Protein AF-A0A7V7B203-F1 (afdb_monomer_lite)

Foldseek 3Di:
DDDDDPDPVVVVVVVVVVVVVVVVLVVLLVLLVVLLVLLVVLLVLLVVLCVLQVQFPDRPPPSVVVNCVLNVVSVVVSVVSVVCVVVVPADPDPVVSVVVSVVSVVVSCVSSVVSVVPRHCELPPDKDKDKWDWDAEPVRQKTWIKIWISQRGNPIFIWIWIAGPVPRDIDIATDHDPSNQQPDADDPPPCPPPPPDDPPPPRTQWHWYDDPDPQWIKIWGDVRRHVDIWIWIARRVVSYIDTDD

Sequence (245 aa):
MEGGQPTGIYEAFARSDRRELVGMKNILKTIWKLAIILTSTALIWFLLGSTAFFQRFYFDLVEFAYFISVWVPTLVLMITFIFLIKKGWIPRNLILQVVITIIILIVSISVSTALFKNTTLYGWIIKQTRIDYVQVTDDGKYEYQLALTNLFQRNSYARLLVTDVSTDDEMIIPIKIRTKEISGITVPSKTVPKREEPPLPSFVWCTLNATDKEAIYMFTTTKYLKESIEMFEINMDKKKAKRIN

pLDDT: mean 82.24, std 14.13, range [39.09, 96.88]

Radius of gyration: 32.18 Å; chains: 1; bounding box: 82×31×104 Å

Secondary structure (DSSP, 8-state):
---PPP-HHHHHHHHHHHHHHHHHHHHHHHHHHHHHHHHHHHHHHHHHHTHHHHTBSS--HHHHHHHHHHHHHHHHHHHHHHHHHHTT---SSHHHHHHHHHHHHHHHHHHHHHHHHT---BTTTB--EEEPPPEE-TTSSEEEEEEEESTTBTT-EEEEEEEETTT--EEEEEE---GGG-----PPPS----TTSPPPGGG-SEEEEE-SSTTEEEEEE-TTT-SS--EEEEETTTTEEEEE-

Structure (mmCIF, N/CA/C/O backbone):
data_AF-A0A7V7B203-F1
#
_entry.id   AF-A0A7V7B203-F1
#
loop_
_atom_site.group_PDB
_atom_site.id
_atom_site.type_symbol
_atom_site.label_atom_id
_atom_site.label_alt_id
_atom_site.label_comp_id
_atom_site.label_asym_id
_atom_site.label_entity_id
_atom_site.label_seq_id
_atom_site.pdbx_PDB_ins_code
_atom_site.Cartn_x
_atom_site.Cartn_y
_atom_site.Cartn_z
_atom_site.occupancy
_atom_site.B_iso_or_equiv
_atom_site.auth_seq_id
_atom_site.auth_comp_id
_atom_site.auth_asym_id
_atom_site.auth_atom_id
_atom_site.pdbx_PDB_model_num
ATOM 1 N N . MET A 1 1 ? 54.067 -10.232 -70.719 1.00 40.62 1 MET A N 1
ATOM 2 C CA . MET A 1 1 ? 54.502 -9.560 -69.483 1.00 40.62 1 MET A CA 1
ATOM 3 C C . MET A 1 1 ? 53.297 -9.434 -68.576 1.00 40.62 1 MET A C 1
ATOM 5 O O . MET A 1 1 ? 52.349 -8.745 -68.915 1.00 40.62 1 MET A O 1
ATOM 9 N N . GLU A 1 2 ? 53.336 -10.276 -67.547 1.00 42.72 2 GLU A N 1
ATOM 10 C CA . GLU A 1 2 ? 52.697 -10.200 -66.229 1.00 42.72 2 GLU A CA 1
ATOM 11 C C . GLU A 1 2 ? 51.277 -9.631 -66.122 1.00 42.72 2 GLU A C 1
ATOM 13 O O . GLU A 1 2 ? 51.049 -8.436 -65.957 1.00 42.72 2 GLU A O 1
ATOM 18 N N . GLY A 1 3 ? 50.316 -10.559 -66.084 1.00 47.41 3 GLY A N 1
ATOM 19 C CA . GLY A 1 3 ? 49.068 -10.353 -65.363 1.00 47.41 3 GLY A CA 1
ATOM 20 C C . GLY A 1 3 ? 49.371 -10.219 -63.873 1.00 47.41 3 GLY A C 1
ATOM 21 O O . GLY A 1 3 ? 49.708 -11.202 -63.213 1.00 47.41 3 GLY A O 1
ATOM 22 N N . GLY A 1 4 ? 49.277 -8.993 -63.359 1.00 53.31 4 GLY A N 1
ATOM 23 C CA . GLY A 1 4 ? 49.396 -8.712 -61.935 1.00 53.31 4 GLY A CA 1
ATOM 24 C C . GLY A 1 4 ? 48.316 -9.458 -61.154 1.00 53.31 4 GLY A C 1
ATOM 25 O O . GLY A 1 4 ? 47.123 -9.253 -61.378 1.00 53.31 4 GLY A O 1
ATOM 26 N N . GLN A 1 5 ? 48.739 -10.342 -60.249 1.00 54.44 5 GLN A N 1
ATOM 27 C CA . GLN A 1 5 ? 47.853 -11.003 -59.294 1.00 54.44 5 GLN A CA 1
ATOM 28 C C . GLN A 1 5 ? 47.099 -9.948 -58.467 1.00 54.44 5 GLN A C 1
ATOM 30 O O . GLN A 1 5 ? 47.738 -9.052 -57.906 1.00 54.44 5 GLN A O 1
ATOM 35 N N . PRO A 1 6 ? 45.764 -10.044 -58.331 1.00 53.00 6 PRO A N 1
ATOM 36 C CA . PRO A 1 6 ? 45.036 -9.173 -57.432 1.00 53.00 6 PRO A CA 1
ATOM 37 C C . PRO A 1 6 ? 45.441 -9.479 -55.986 1.00 53.00 6 PRO A C 1
ATOM 39 O O . PRO A 1 6 ? 45.403 -10.602 -55.487 1.00 53.00 6 PRO A O 1
ATOM 42 N N . THR A 1 7 ? 45.886 -8.412 -55.351 1.00 61.69 7 THR A N 1
ATOM 43 C CA . THR A 1 7 ? 46.349 -8.230 -53.985 1.00 61.69 7 THR A CA 1
ATOM 44 C C . THR A 1 7 ? 45.451 -8.866 -52.907 1.00 61.69 7 THR A C 1
ATOM 46 O O . THR A 1 7 ? 44.496 -8.270 -52.407 1.00 61.69 7 THR A O 1
ATOM 49 N N . GLY A 1 8 ? 45.835 -10.055 -52.430 1.00 65.06 8 GLY A N 1
ATOM 50 C CA . GLY A 1 8 ? 45.147 -10.755 -51.333 1.00 65.06 8 GLY A CA 1
ATOM 51 C C . GLY A 1 8 ? 45.054 -9.972 -50.010 1.00 65.06 8 GLY A C 1
ATOM 52 O O . GLY A 1 8 ? 44.184 -10.256 -49.191 1.00 65.06 8 GLY A O 1
ATOM 53 N N . ILE A 1 9 ? 45.892 -8.948 -49.808 1.00 64.62 9 ILE A N 1
ATOM 54 C CA . ILE A 1 9 ? 45.881 -8.100 -48.603 1.00 64.62 9 ILE A CA 1
ATOM 55 C C . ILE A 1 9 ? 44.665 -7.159 -48.583 1.00 64.62 9 ILE A C 1
ATOM 57 O O . ILE A 1 9 ? 44.014 -7.035 -47.546 1.00 64.62 9 ILE A O 1
ATOM 61 N N . TYR A 1 10 ? 44.300 -6.542 -49.713 1.00 65.12 10 TYR A N 1
ATOM 62 C CA . TYR A 1 10 ? 43.131 -5.652 -49.769 1.00 65.12 10 TYR A CA 1
ATOM 63 C C . TYR A 1 10 ? 41.822 -6.436 -49.636 1.00 65.12 10 TYR A C 1
ATOM 65 O O . TYR A 1 10 ? 40.904 -6.000 -48.939 1.00 65.12 10 TYR A O 1
ATOM 73 N N . GLU A 1 11 ? 41.747 -7.632 -50.224 1.00 67.12 11 GLU A N 1
ATOM 74 C CA . GLU A 1 11 ? 40.602 -8.521 -50.015 1.00 67.12 11 GLU A CA 1
ATOM 75 C C . GLU A 1 11 ? 40.497 -9.027 -48.572 1.00 67.12 11 GLU A C 1
ATOM 77 O O . GLU A 1 11 ? 39.389 -9.132 -48.036 1.00 67.12 11 GLU A O 1
ATOM 82 N N . ALA A 1 12 ? 41.626 -9.332 -47.925 1.00 65.31 12 ALA A N 1
ATOM 83 C CA . ALA A 1 12 ? 41.652 -9.732 -46.522 1.00 65.31 12 ALA A CA 1
ATOM 84 C C . ALA A 1 12 ? 41.191 -8.590 -45.602 1.00 65.31 12 ALA A C 1
ATOM 86 O O . ALA A 1 12 ? 40.365 -8.824 -44.716 1.00 65.31 12 ALA A O 1
ATOM 87 N N . PHE A 1 13 ? 41.636 -7.356 -45.859 1.00 64.12 13 PHE A N 1
ATOM 88 C CA . PHE A 1 13 ? 41.227 -6.169 -45.104 1.00 64.12 13 PHE A CA 1
ATOM 89 C C . PHE A 1 13 ? 39.725 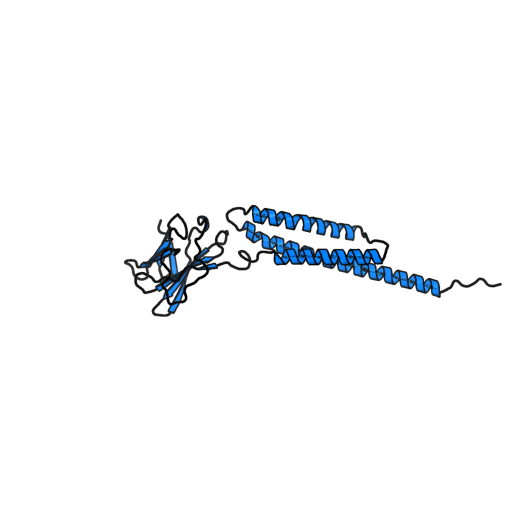-5.878 -45.271 1.00 64.12 13 PHE A C 1
ATOM 91 O O . PHE A 1 13 ? 39.002 -5.748 -44.284 1.00 64.12 13 PHE A O 1
ATOM 98 N N . ALA A 1 14 ? 39.209 -5.917 -46.504 1.00 63.22 14 ALA A N 1
ATOM 99 C CA . ALA A 1 14 ? 37.782 -5.738 -46.782 1.00 63.22 14 ALA A CA 1
ATOM 100 C C . ALA A 1 14 ? 36.900 -6.856 -46.184 1.00 63.22 14 ALA A C 1
ATOM 102 O O . ALA A 1 14 ? 35.756 -6.606 -45.795 1.00 63.22 14 ALA A O 1
ATOM 103 N N . ARG A 1 15 ? 37.400 -8.098 -46.086 1.00 66.62 15 ARG A N 1
ATOM 104 C CA . ARG A 1 15 ? 36.705 -9.199 -45.386 1.00 66.62 15 ARG A CA 1
ATOM 105 C C . ARG A 1 15 ? 36.741 -9.058 -43.863 1.00 66.62 15 ARG A C 1
ATOM 107 O O . ARG A 1 15 ? 35.818 -9.559 -43.219 1.00 66.62 15 ARG A O 1
ATOM 114 N N . SER A 1 16 ? 37.778 -8.440 -43.296 1.00 66.06 16 SER A N 1
ATOM 115 C CA . SER A 1 16 ? 37.868 -8.152 -41.857 1.00 66.06 16 SER A CA 1
ATOM 116 C C . SER A 1 16 ? 36.849 -7.087 -41.459 1.00 66.06 16 SER A C 1
ATOM 118 O O . SER A 1 16 ? 35.979 -7.351 -40.632 1.00 66.06 16 SER A O 1
ATOM 120 N N . ASP A 1 17 ? 36.848 -5.956 -42.166 1.00 66.56 17 ASP A N 1
ATOM 121 C CA . ASP A 1 17 ? 35.931 -4.831 -41.940 1.00 66.56 17 ASP A CA 1
ATOM 122 C C . ASP A 1 17 ? 34.454 -5.258 -42.080 1.00 66.56 17 ASP A C 1
ATOM 124 O O . ASP A 1 17 ? 33.591 -4.976 -41.245 1.00 66.56 17 ASP A O 1
ATOM 128 N N . ARG A 1 18 ? 34.151 -6.098 -43.081 1.00 66.50 18 ARG A N 1
ATOM 129 C CA . ARG A 1 18 ? 32.801 -6.652 -43.271 1.00 66.50 18 ARG A CA 1
ATOM 130 C C . ARG A 1 18 ? 32.375 -7.609 -42.144 1.00 66.50 18 ARG A C 1
ATOM 132 O O . ARG A 1 18 ? 31.185 -7.660 -41.829 1.00 66.50 18 ARG A O 1
ATOM 139 N N . ARG A 1 19 ? 33.301 -8.359 -41.531 1.00 67.00 19 ARG A N 1
ATOM 140 C CA . ARG A 1 19 ? 33.014 -9.236 -40.377 1.00 67.00 19 ARG A CA 1
ATOM 141 C C . ARG A 1 19 ? 32.773 -8.433 -39.102 1.00 67.00 19 ARG A C 1
ATOM 143 O O . ARG A 1 19 ? 31.810 -8.726 -38.392 1.00 67.00 19 ARG A O 1
ATOM 150 N N . GLU A 1 20 ? 33.569 -7.398 -38.856 1.00 67.44 20 GLU A N 1
ATOM 151 C CA . GLU A 1 20 ? 33.386 -6.484 -37.722 1.00 67.44 20 GLU A CA 1
ATOM 152 C C . GLU A 1 20 ? 32.039 -5.756 -37.799 1.00 67.44 20 GLU A C 1
ATOM 154 O O . GLU A 1 20 ? 31.283 -5.736 -36.826 1.00 67.44 20 GLU A O 1
ATOM 159 N N . LEU A 1 21 ? 31.649 -5.288 -38.988 1.00 67.38 21 LEU A N 1
ATOM 160 C CA . LEU A 1 21 ? 30.340 -4.673 -39.233 1.00 67.38 21 LEU A CA 1
ATOM 161 C C . LEU A 1 21 ? 29.159 -5.615 -38.946 1.00 67.38 21 LEU A C 1
ATOM 163 O O . LEU A 1 21 ? 28.113 -5.173 -38.465 1.00 67.38 21 LEU A O 1
ATOM 167 N N . VAL A 1 22 ? 29.286 -6.909 -39.253 1.00 70.88 22 VAL A N 1
ATOM 168 C CA . VAL A 1 22 ? 28.242 -7.911 -38.970 1.00 70.88 22 VAL A CA 1
ATOM 169 C C . VAL A 1 22 ? 28.184 -8.232 -37.475 1.00 70.88 22 VAL A C 1
ATOM 171 O O . VAL A 1 22 ? 27.088 -8.275 -36.908 1.00 70.88 22 VAL A O 1
ATOM 174 N N . GLY A 1 23 ? 29.337 -8.392 -36.822 1.00 74.31 23 GLY A N 1
ATOM 175 C CA . GLY A 1 23 ? 29.426 -8.594 -35.374 1.00 74.31 23 GLY A CA 1
ATOM 176 C C . GLY A 1 23 ? 28.825 -7.425 -34.592 1.00 74.31 23 GLY A C 1
ATOM 177 O O . GLY A 1 23 ? 27.962 -7.627 -33.735 1.00 74.31 23 GLY A O 1
ATOM 178 N N . MET A 1 24 ? 29.181 -6.194 -34.960 1.00 73.00 24 MET A N 1
ATOM 179 C CA . MET A 1 24 ? 28.694 -4.981 -34.305 1.00 73.00 24 MET A CA 1
ATOM 180 C C . MET A 1 24 ? 27.177 -4.808 -34.459 1.00 73.00 24 MET A C 1
ATOM 182 O O . MET A 1 24 ? 26.493 -4.477 -33.493 1.00 73.00 24 MET A O 1
ATOM 186 N N . LYS A 1 25 ? 26.610 -5.127 -35.632 1.00 74.94 25 LYS A N 1
ATOM 187 C CA . LYS A 1 25 ? 25.149 -5.128 -35.849 1.00 74.94 25 LYS A CA 1
ATOM 188 C C . LYS A 1 25 ? 24.418 -6.128 -34.955 1.00 74.94 25 LYS A C 1
ATOM 190 O O . LYS A 1 25 ? 23.313 -5.836 -34.498 1.00 74.94 25 LYS A O 1
ATOM 195 N N . ASN A 1 26 ? 25.000 -7.301 -34.718 1.00 81.25 26 ASN A N 1
ATOM 196 C CA . ASN A 1 26 ? 24.402 -8.307 -33.842 1.00 81.25 26 ASN A CA 1
ATOM 197 C C . ASN A 1 26 ? 24.430 -7.855 -32.379 1.00 81.25 26 ASN A C 1
ATOM 199 O O . ASN A 1 26 ? 23.410 -7.963 -31.701 1.00 81.25 26 ASN A O 1
ATOM 203 N N . ILE A 1 27 ? 25.543 -7.274 -31.923 1.00 82.25 27 ILE A N 1
ATOM 204 C CA . ILE A 1 27 ? 25.659 -6.680 -30.583 1.00 82.25 27 ILE A CA 1
ATOM 205 C C . ILE A 1 27 ? 24.621 -5.565 -30.403 1.00 82.25 27 ILE A C 1
ATOM 207 O O . ILE A 1 27 ? 23.879 -5.571 -29.421 1.00 82.25 27 ILE A O 1
ATOM 211 N N . LEU A 1 28 ? 24.492 -4.669 -31.387 1.00 81.50 28 LEU A N 1
ATOM 212 C CA . LEU A 1 28 ? 23.515 -3.577 -31.381 1.00 81.50 28 LEU A CA 1
ATOM 213 C C . LEU A 1 28 ? 22.086 -4.092 -31.190 1.00 81.50 28 LEU A C 1
ATOM 215 O O . LEU A 1 28 ? 21.360 -3.650 -30.302 1.00 81.50 28 LEU A O 1
ATOM 219 N N . LYS A 1 29 ? 21.696 -5.083 -31.999 1.00 82.81 29 LYS A N 1
ATOM 220 C CA . LYS A 1 29 ? 20.372 -5.708 -31.921 1.00 82.81 29 LYS A CA 1
ATOM 221 C C . LYS A 1 29 ? 20.132 -6.349 -30.559 1.00 82.81 29 LYS A C 1
ATOM 223 O O . LYS A 1 29 ? 19.015 -6.278 -30.054 1.00 82.81 29 LYS A O 1
ATOM 228 N N . THR A 1 30 ? 21.148 -6.972 -29.967 1.00 86.94 30 THR A N 1
ATOM 229 C CA . THR A 1 30 ? 21.052 -7.561 -28.626 1.00 86.94 30 THR A CA 1
ATOM 230 C C . THR A 1 30 ? 20.835 -6.489 -27.563 1.00 86.94 30 THR A C 1
ATOM 232 O O . THR A 1 30 ? 19.913 -6.625 -26.761 1.00 86.94 30 THR A O 1
ATOM 235 N N . ILE A 1 31 ? 21.597 -5.393 -27.596 1.00 87.25 31 ILE A N 1
ATOM 236 C CA . ILE A 1 31 ? 21.429 -4.261 -26.669 1.00 87.25 31 ILE A CA 1
ATOM 237 C C . ILE A 1 31 ? 20.009 -3.696 -26.759 1.00 87.25 31 ILE A C 1
ATOM 239 O O . ILE A 1 31 ? 19.353 -3.487 -25.742 1.00 87.25 31 ILE A O 1
ATOM 243 N N . TRP A 1 32 ? 19.498 -3.504 -27.974 1.00 87.88 32 TRP A N 1
ATOM 244 C CA . TRP A 1 32 ? 18.155 -2.966 -28.173 1.00 87.88 32 TRP A CA 1
ATOM 245 C C . TRP A 1 32 ? 17.064 -3.921 -27.671 1.00 87.88 32 TRP A C 1
ATOM 247 O O . TRP A 1 32 ? 16.084 -3.478 -27.075 1.00 87.88 32 TRP A O 1
ATOM 257 N N . LYS A 1 33 ? 17.236 -5.238 -27.855 1.00 89.25 33 LYS A N 1
ATOM 258 C CA . LYS A 1 33 ? 16.329 -6.241 -27.271 1.00 89.25 33 LYS A CA 1
ATOM 259 C C . LYS A 1 33 ? 16.318 -6.163 -25.744 1.00 89.25 33 LYS A C 1
ATOM 261 O O . LYS A 1 33 ? 15.242 -6.180 -25.155 1.00 89.25 33 LYS A O 1
ATOM 266 N N . LEU A 1 34 ? 17.488 -6.046 -25.111 1.00 90.81 34 LEU A N 1
ATOM 267 C CA . LEU A 1 34 ? 17.595 -5.909 -23.655 1.00 90.81 34 LEU A CA 1
ATOM 268 C C . LEU A 1 34 ? 16.928 -4.624 -23.152 1.00 90.81 34 LEU A C 1
ATOM 270 O O . LEU A 1 34 ? 16.200 -4.670 -22.164 1.00 90.81 34 LEU A O 1
ATOM 274 N N . ALA A 1 35 ? 17.108 -3.507 -23.860 1.00 89.50 35 ALA A N 1
ATOM 275 C CA . ALA A 1 35 ? 16.448 -2.244 -23.540 1.00 89.50 35 ALA A CA 1
ATOM 276 C C . ALA A 1 35 ? 14.915 -2.380 -23.564 1.00 89.50 35 ALA A C 1
ATOM 278 O O . ALA A 1 35 ? 14.246 -1.979 -22.613 1.00 89.50 35 ALA A O 1
ATOM 279 N N . ILE A 1 36 ? 14.358 -3.034 -24.591 1.00 90.38 36 ILE A N 1
ATOM 280 C CA . ILE A 1 36 ? 12.915 -3.311 -24.673 1.00 90.38 36 ILE A CA 1
ATOM 281 C C . ILE A 1 36 ? 12.454 -4.184 -23.507 1.00 90.38 36 ILE A C 1
ATOM 283 O O . ILE A 1 36 ? 11.428 -3.877 -22.905 1.00 90.38 36 ILE A O 1
ATOM 287 N N . ILE A 1 37 ? 13.185 -5.251 -23.171 1.00 92.88 37 ILE A N 1
ATOM 288 C CA . ILE A 1 37 ? 12.831 -6.138 -22.051 1.00 92.88 37 ILE A CA 1
ATOM 289 C C . ILE A 1 37 ? 12.805 -5.355 -20.733 1.00 92.88 37 ILE A C 1
ATOM 291 O O . ILE A 1 37 ? 11.838 -5.469 -19.977 1.00 92.88 37 ILE A O 1
ATOM 295 N N . LEU A 1 38 ? 13.819 -4.522 -20.481 1.00 93.88 38 LEU A N 1
ATOM 296 C CA . LEU A 1 38 ? 13.906 -3.690 -19.281 1.00 93.88 38 LEU A CA 1
ATOM 297 C C . LEU A 1 38 ? 12.716 -2.727 -19.185 1.00 93.88 38 LEU A C 1
ATOM 299 O O . LEU A 1 38 ? 12.007 -2.725 -18.179 1.00 93.88 38 LEU A O 1
ATOM 303 N N . THR A 1 39 ? 12.452 -1.960 -20.245 1.00 92.75 39 THR A N 1
ATOM 304 C CA . THR A 1 39 ? 11.339 -1.001 -20.272 1.00 92.75 39 THR A CA 1
ATOM 305 C C . THR A 1 39 ? 9.982 -1.696 -20.193 1.00 92.75 39 THR A C 1
ATOM 307 O O . THR A 1 39 ? 9.086 -1.197 -19.520 1.00 92.75 39 THR A O 1
ATOM 310 N N . SER A 1 40 ? 9.826 -2.873 -20.805 1.00 92.69 40 SER A N 1
ATOM 311 C CA . SER A 1 40 ? 8.599 -3.679 -20.704 1.00 92.69 40 SER A CA 1
ATOM 312 C C . SER A 1 40 ? 8.361 -4.155 -19.277 1.00 92.69 40 SER A C 1
ATOM 314 O O . SER A 1 40 ? 7.255 -4.027 -18.760 1.00 92.69 40 SER A O 1
ATOM 316 N N . THR A 1 41 ? 9.408 -4.648 -18.615 1.00 94.81 41 THR A N 1
ATOM 317 C CA . THR A 1 41 ? 9.341 -5.088 -17.216 1.00 94.81 41 THR A CA 1
ATOM 318 C C . THR A 1 41 ? 8.965 -3.927 -16.304 1.00 94.81 41 THR A C 1
ATOM 320 O O . THR A 1 41 ? 8.064 -4.063 -15.482 1.00 94.81 41 THR A O 1
ATOM 323 N N . ALA A 1 42 ? 9.594 -2.765 -16.493 1.00 94.25 42 ALA A N 1
ATOM 324 C CA . ALA A 1 42 ? 9.281 -1.562 -15.732 1.00 94.25 42 ALA A CA 1
ATOM 325 C C . ALA A 1 42 ? 7.839 -1.083 -15.972 1.00 94.25 42 ALA A C 1
ATOM 327 O O . ALA A 1 42 ? 7.158 -0.694 -15.027 1.00 94.25 42 ALA A O 1
ATOM 328 N N . LEU A 1 43 ? 7.346 -1.151 -17.215 1.00 93.06 43 LEU A N 1
ATOM 329 C CA . LEU A 1 43 ? 5.979 -0.753 -17.554 1.00 93.06 43 LEU A CA 1
ATOM 330 C C . LEU A 1 43 ? 4.939 -1.696 -16.941 1.00 93.06 43 LEU A C 1
ATOM 332 O O . LEU A 1 43 ? 3.926 -1.229 -16.424 1.00 93.06 43 LEU A O 1
ATOM 336 N N . ILE A 1 44 ? 5.189 -3.009 -16.970 1.00 92.44 44 ILE A N 1
ATOM 337 C CA . ILE A 1 44 ? 4.334 -4.008 -16.315 1.00 92.44 44 ILE A CA 1
ATOM 338 C C . ILE A 1 44 ? 4.354 -3.798 -14.801 1.00 92.44 44 ILE A C 1
ATOM 340 O O . ILE A 1 44 ? 3.297 -3.790 -14.177 1.00 92.44 44 ILE A O 1
ATOM 344 N N . TRP A 1 45 ? 5.532 -3.583 -14.210 1.00 92.50 45 TRP A N 1
ATOM 345 C CA . TRP A 1 45 ? 5.663 -3.314 -12.780 1.00 92.50 45 TRP A CA 1
ATOM 346 C C . TRP A 1 45 ? 4.876 -2.071 -12.361 1.00 92.50 45 TRP A C 1
ATOM 348 O O . TRP A 1 45 ? 4.099 -2.125 -11.410 1.00 92.50 45 TRP A O 1
ATOM 358 N N . PHE A 1 46 ? 5.002 -0.984 -13.123 1.00 91.12 46 PHE A N 1
ATOM 359 C CA . PHE A 1 46 ? 4.242 0.240 -12.897 1.00 91.12 46 PHE A CA 1
ATOM 360 C C . PHE A 1 46 ? 2.735 0.020 -13.051 1.00 91.12 46 PHE A C 1
ATOM 362 O O . PHE A 1 46 ? 1.975 0.437 -12.184 1.00 91.12 46 PHE A O 1
ATOM 369 N N . LEU A 1 47 ? 2.299 -0.698 -14.094 1.00 89.62 47 LEU A N 1
ATOM 370 C CA . LEU A 1 47 ? 0.890 -1.042 -14.311 1.00 89.62 47 LEU A CA 1
ATOM 371 C C . LEU A 1 47 ? 0.304 -1.816 -13.128 1.00 89.62 47 LEU A C 1
ATOM 373 O O . LEU A 1 47 ? -0.778 -1.481 -12.647 1.00 89.62 47 LEU A O 1
ATOM 377 N N . LEU A 1 48 ? 1.020 -2.836 -12.651 1.00 87.00 48 LEU A N 1
ATOM 378 C CA . LEU A 1 48 ? 0.613 -3.569 -11.461 1.00 87.00 48 LEU A CA 1
ATOM 379 C C . LEU A 1 48 ? 0.580 -2.623 -10.252 1.00 87.00 48 LEU A C 1
ATOM 381 O O . LEU A 1 48 ? -0.370 -2.665 -9.477 1.00 87.00 48 LEU A O 1
ATOM 385 N N . GLY A 1 49 ? 1.560 -1.723 -10.123 1.00 83.69 49 GLY A N 1
ATOM 386 C CA . GLY A 1 49 ? 1.669 -0.738 -9.039 1.00 83.69 49 GLY A CA 1
ATOM 387 C C . GLY A 1 49 ? 0.433 0.132 -8.930 1.00 83.69 49 GLY A C 1
ATOM 388 O O . GLY A 1 49 ? -0.174 0.295 -7.872 1.00 83.69 49 GLY A O 1
ATOM 389 N N . SER A 1 50 ? 0.008 0.617 -10.087 1.00 80.94 50 SER A N 1
ATOM 390 C CA . SER A 1 50 ? -1.184 1.428 -10.263 1.00 80.94 50 SER A CA 1
ATOM 391 C C . SER A 1 50 ? -2.487 0.676 -9.988 1.00 80.94 50 SER A C 1
ATOM 393 O O . SER A 1 50 ? -3.525 1.316 -9.848 1.00 80.94 50 SER A O 1
ATOM 395 N N . THR A 1 51 ? -2.480 -0.654 -9.812 1.00 77.31 51 THR A N 1
ATOM 396 C CA . THR A 1 51 ? -3.678 -1.364 -9.323 1.00 77.31 51 THR A CA 1
ATOM 397 C C . THR A 1 51 ? -4.087 -0.937 -7.918 1.00 77.31 51 THR A C 1
ATOM 399 O O . THR A 1 51 ? -5.275 -0.997 -7.595 1.00 77.31 51 THR A O 1
ATOM 402 N N . ALA A 1 52 ? -3.157 -0.401 -7.119 1.00 68.94 52 ALA A N 1
ATOM 403 C CA . ALA A 1 52 ? -3.471 0.238 -5.845 1.00 68.94 52 ALA A CA 1
ATOM 404 C C . ALA A 1 52 ? -4.416 1.446 -6.013 1.00 68.94 52 ALA A C 1
ATOM 406 O O . ALA A 1 52 ? -5.246 1.690 -5.134 1.00 68.94 52 ALA A O 1
ATOM 407 N N . PHE A 1 53 ? -4.363 2.154 -7.149 1.00 67.25 53 PHE A N 1
ATOM 408 C CA . PHE A 1 53 ? -5.267 3.272 -7.451 1.00 67.25 53 PHE A CA 1
ATOM 409 C C . PHE A 1 53 ? -6.708 2.784 -7.642 1.00 67.25 53 PHE A C 1
ATOM 411 O O . PHE A 1 53 ? -7.647 3.373 -7.113 1.00 67.25 53 PHE A O 1
ATOM 418 N N . PHE A 1 54 ? -6.895 1.635 -8.301 1.00 67.88 54 PHE A N 1
ATOM 419 C CA . PHE A 1 54 ? -8.219 1.026 -8.496 1.00 67.88 54 PHE A CA 1
ATOM 420 C C . PHE A 1 54 ? -8.792 0.374 -7.235 1.00 67.88 54 PHE A C 1
ATOM 422 O O . PHE A 1 54 ? -9.975 0.020 -7.194 1.00 67.88 54 PHE A O 1
ATOM 429 N N . GLN A 1 55 ? -7.974 0.202 -6.197 1.00 72.44 55 GLN A N 1
ATOM 430 C CA . GLN A 1 55 ? -8.459 -0.265 -4.909 1.00 72.44 55 GLN A CA 1
ATOM 431 C C . GLN A 1 55 ? -9.130 0.846 -4.103 1.00 72.44 55 GLN A C 1
ATOM 433 O O . GLN A 1 55 ? -9.844 0.504 -3.168 1.00 72.44 55 GLN A O 1
ATOM 438 N N . ARG A 1 56 ? -8.978 2.137 -4.427 1.00 71.62 56 ARG A N 1
ATOM 439 C CA . ARG A 1 56 ? -9.702 3.195 -3.703 1.00 71.62 56 ARG A CA 1
ATOM 440 C C . ARG A 1 56 ? -11.216 3.111 -3.945 1.00 71.62 56 ARG A C 1
ATOM 442 O O . ARG A 1 56 ? -11.672 2.670 -5.001 1.00 71.62 56 ARG A O 1
ATOM 449 N N . PHE A 1 57 ? -12.015 3.479 -2.937 1.00 65.62 57 PHE A N 1
ATOM 450 C CA . PHE A 1 57 ? -13.484 3.472 -3.059 1.00 65.62 57 PHE A CA 1
ATOM 451 C C . PHE A 1 57 ? -13.994 4.506 -4.061 1.00 65.62 57 PHE A C 1
ATOM 453 O O . PHE A 1 57 ? -14.913 4.211 -4.823 1.00 65.62 57 PHE A O 1
ATOM 460 N N . TYR A 1 58 ? -13.362 5.676 -4.079 1.00 65.69 58 TYR A N 1
ATOM 461 C CA . TYR A 1 58 ? -13.600 6.725 -5.058 1.00 65.69 58 TYR A CA 1
ATOM 462 C C . TYR A 1 58 ? -12.488 6.685 -6.102 1.00 65.69 58 TYR A C 1
ATOM 464 O O . TYR A 1 58 ? -11.325 6.455 -5.768 1.00 65.69 58 TYR A O 1
ATOM 472 N N . PHE A 1 59 ? -12.856 6.874 -7.367 1.00 67.25 59 PHE A N 1
ATOM 473 C CA . PHE A 1 59 ? -11.899 6.927 -8.462 1.00 67.25 59 PHE A CA 1
ATOM 474 C C . PHE A 1 59 ? -11.000 8.152 -8.283 1.00 67.25 59 PHE A C 1
ATOM 476 O O . PHE A 1 59 ? -11.471 9.286 -8.380 1.00 67.25 59 PHE A O 1
ATOM 483 N N . ASP A 1 60 ? -9.719 7.928 -7.994 1.00 72.75 60 ASP A N 1
ATOM 484 C CA . ASP A 1 60 ? -8.751 9.012 -7.881 1.00 72.75 60 ASP A CA 1
ATOM 485 C C . ASP A 1 60 ? -8.381 9.509 -9.281 1.00 72.75 60 ASP A C 1
ATOM 487 O O . ASP A 1 60 ? -7.540 8.934 -9.976 1.00 72.75 60 ASP A O 1
ATOM 491 N N . LEU A 1 61 ? -9.066 10.568 -9.715 1.00 79.62 61 LEU A N 1
ATOM 492 C CA . LEU A 1 61 ? -8.877 11.152 -11.039 1.00 79.62 61 LEU A CA 1
ATOM 493 C C . LEU A 1 61 ? -7.447 11.678 -11.234 1.00 79.62 61 LEU A C 1
ATOM 495 O O . LEU A 1 61 ? -6.932 11.622 -12.349 1.00 79.62 61 LEU A O 1
ATOM 499 N N . VAL A 1 62 ? -6.804 12.168 -10.169 1.00 80.50 62 VAL A N 1
ATOM 500 C CA . VAL A 1 62 ? -5.459 12.753 -10.234 1.00 80.50 62 VAL A CA 1
ATOM 501 C C . VAL A 1 62 ? -4.421 11.651 -10.412 1.00 80.50 62 VAL A C 1
ATOM 503 O O . VAL A 1 62 ? -3.614 11.717 -11.342 1.00 80.50 62 VAL A O 1
ATOM 506 N N . GLU A 1 63 ? -4.471 10.609 -9.578 1.00 78.50 63 GLU A N 1
ATOM 507 C CA . GLU A 1 63 ? -3.574 9.452 -9.698 1.00 78.50 63 GLU A CA 1
ATOM 508 C C . GLU A 1 63 ? -3.790 8.721 -11.033 1.00 78.50 63 GLU A C 1
ATOM 510 O O . GLU A 1 63 ? -2.824 8.316 -11.684 1.00 78.50 63 GLU A O 1
ATOM 515 N N . PHE A 1 64 ? -5.036 8.626 -11.510 1.00 82.69 64 PHE A N 1
ATOM 516 C CA . PHE A 1 64 ? -5.338 8.053 -12.821 1.00 82.69 64 PHE A CA 1
ATOM 517 C C . PHE A 1 64 ? -4.801 8.899 -13.987 1.00 82.69 64 PHE A C 1
ATOM 519 O O . PHE A 1 64 ? -4.206 8.357 -14.920 1.00 82.69 64 PHE A O 1
ATOM 526 N N . ALA A 1 65 ? -4.966 10.223 -13.950 1.00 86.12 65 ALA A N 1
ATOM 527 C CA . ALA A 1 65 ? -4.415 11.113 -14.973 1.00 86.12 65 ALA A CA 1
ATOM 528 C C . ALA A 1 65 ? -2.879 11.045 -15.007 1.00 86.12 65 ALA A C 1
ATOM 530 O O . ALA A 1 65 ? -2.276 10.987 -16.084 1.00 86.12 65 ALA A O 1
ATOM 531 N N . TYR A 1 66 ? -2.240 10.968 -13.836 1.00 84.19 66 TYR A N 1
ATOM 532 C CA . TYR A 1 66 ? -0.803 10.734 -13.731 1.00 84.19 66 TYR A CA 1
ATOM 533 C C . TYR A 1 66 ? -0.409 9.382 -14.343 1.00 84.19 66 TYR A C 1
ATOM 535 O O . TYR A 1 66 ? 0.489 9.327 -15.182 1.00 84.19 66 TYR A O 1
ATOM 543 N N . PHE A 1 67 ? -1.133 8.308 -14.016 1.00 86.25 67 PHE A N 1
ATOM 544 C CA . PHE A 1 67 ? -0.915 6.987 -14.604 1.00 86.25 67 PHE A CA 1
ATOM 545 C C . PHE A 1 67 ? -0.966 7.027 -16.137 1.00 86.25 67 PHE A C 1
ATOM 547 O O . PHE A 1 67 ? -0.018 6.590 -16.787 1.00 86.25 67 PHE A O 1
ATOM 554 N N . ILE A 1 68 ? -2.019 7.602 -16.728 1.00 88.94 68 ILE A N 1
ATOM 555 C CA . ILE A 1 68 ? -2.168 7.690 -18.188 1.00 88.94 68 ILE A CA 1
ATOM 556 C C . ILE A 1 68 ? -1.059 8.540 -18.818 1.00 88.94 68 ILE A C 1
ATOM 558 O O . ILE A 1 68 ? -0.489 8.135 -19.835 1.00 88.94 68 ILE A O 1
ATOM 562 N N . SER A 1 69 ? -0.715 9.681 -18.210 1.00 87.94 69 SER A N 1
ATOM 563 C CA . SER A 1 69 ? 0.309 10.591 -18.746 1.00 87.94 69 SER A CA 1
ATOM 564 C C . SER A 1 69 ? 1.721 9.998 -18.739 1.00 87.94 69 SER A C 1
ATOM 566 O O . SER A 1 69 ? 2.539 10.391 -19.565 1.00 87.94 69 SER A O 1
ATOM 568 N N . VAL A 1 70 ? 2.006 9.016 -17.880 1.00 88.19 70 VAL A N 1
ATOM 569 C CA . VAL A 1 70 ? 3.291 8.296 -17.854 1.00 88.19 70 VAL A CA 1
ATOM 570 C C . VAL A 1 70 ? 3.239 7.005 -18.682 1.00 88.19 70 VAL A C 1
ATOM 572 O O . VAL A 1 70 ? 4.168 6.699 -19.439 1.00 88.19 70 VAL A O 1
ATOM 575 N N . TRP A 1 71 ? 2.151 6.240 -18.569 1.00 89.38 71 TRP A N 1
ATOM 576 C CA . TRP A 1 71 ? 2.024 4.914 -19.175 1.00 89.38 71 TRP A CA 1
ATOM 577 C C . TRP A 1 71 ? 1.890 4.982 -20.700 1.00 89.38 71 TRP A C 1
ATOM 579 O O . TRP A 1 71 ? 2.603 4.266 -21.406 1.00 89.38 71 TRP A O 1
ATOM 589 N N . VAL A 1 72 ? 1.042 5.877 -21.227 1.00 91.19 72 VAL A N 1
ATOM 590 C CA . VAL A 1 72 ? 0.782 5.974 -22.675 1.00 91.19 72 VAL A CA 1
ATOM 591 C C . VAL A 1 72 ? 2.032 6.391 -23.462 1.00 91.19 72 VAL A C 1
ATOM 593 O O . VAL A 1 72 ? 2.381 5.675 -24.404 1.00 91.19 72 VAL A O 1
ATOM 596 N N . PRO A 1 73 ? 2.771 7.462 -23.101 1.00 90.75 73 PRO A N 1
ATOM 597 C CA . PRO A 1 73 ? 3.987 7.825 -23.832 1.00 90.75 73 PRO A CA 1
ATOM 598 C C . PRO A 1 73 ? 5.052 6.729 -23.792 1.00 90.75 73 PRO A C 1
ATOM 600 O O . PRO A 1 73 ? 5.714 6.471 -24.799 1.00 90.75 73 PRO A O 1
ATOM 603 N N . THR A 1 74 ? 5.183 6.032 -22.659 1.00 90.88 74 THR A N 1
ATOM 604 C CA . THR A 1 74 ? 6.144 4.930 -22.534 1.00 90.88 74 THR A CA 1
ATOM 605 C C . THR A 1 74 ? 5.768 3.745 -23.423 1.00 90.88 74 THR A C 1
ATOM 607 O O . THR A 1 74 ? 6.638 3.144 -24.058 1.00 90.88 74 THR A O 1
ATOM 610 N N . LEU A 1 75 ? 4.476 3.429 -23.530 1.00 93.12 75 LEU A N 1
ATOM 611 C CA . LEU A 1 75 ? 3.989 2.391 -24.434 1.00 93.12 75 LEU A CA 1
ATOM 612 C C . LEU A 1 75 ? 4.260 2.751 -25.904 1.00 93.12 75 LEU A C 1
ATOM 614 O O . LEU A 1 75 ? 4.757 1.916 -26.659 1.00 93.12 75 LEU A O 1
ATOM 618 N N . VAL A 1 76 ? 3.999 3.999 -26.306 1.00 92.62 76 VAL A N 1
ATOM 619 C CA . VAL A 1 76 ? 4.278 4.487 -27.670 1.00 92.62 76 VAL A CA 1
ATOM 620 C C . VAL A 1 76 ? 5.772 4.389 -27.996 1.00 92.62 76 VAL A C 1
ATOM 622 O O . VAL A 1 76 ? 6.142 3.913 -29.075 1.00 92.62 76 VAL A O 1
ATOM 625 N N . LEU A 1 77 ? 6.641 4.775 -27.058 1.00 88.00 77 LEU A N 1
ATOM 626 C CA . LEU A 1 77 ? 8.092 4.649 -27.201 1.00 88.00 77 LEU A CA 1
ATOM 627 C C . LEU A 1 77 ? 8.512 3.184 -27.407 1.00 88.00 77 LEU A C 1
ATOM 629 O O . LEU A 1 77 ? 9.274 2.873 -28.324 1.00 88.00 77 LEU A O 1
ATOM 633 N N . MET A 1 78 ? 7.968 2.271 -26.602 1.00 90.38 78 MET A N 1
ATOM 634 C CA . MET A 1 78 ? 8.250 0.838 -26.696 1.00 90.38 78 MET A CA 1
ATOM 635 C C . MET A 1 78 ? 7.805 0.247 -28.040 1.00 90.38 78 MET A C 1
ATOM 637 O O . MET A 1 78 ? 8.577 -0.468 -28.684 1.00 90.38 78 MET A O 1
ATOM 641 N N . ILE A 1 79 ? 6.594 0.576 -28.501 1.00 91.56 79 ILE A N 1
ATOM 642 C CA . ILE A 1 79 ? 6.079 0.150 -29.812 1.00 91.56 79 ILE A CA 1
ATOM 643 C C . ILE A 1 79 ? 6.996 0.655 -30.929 1.00 91.56 79 ILE A C 1
ATOM 645 O O . ILE A 1 79 ? 7.333 -0.101 -31.843 1.00 91.56 79 ILE A O 1
ATOM 649 N N . THR A 1 80 ? 7.456 1.903 -30.828 1.00 87.69 80 THR A N 1
ATOM 650 C CA . THR A 1 80 ? 8.386 2.502 -31.791 1.00 87.69 80 THR A CA 1
ATOM 651 C C . THR A 1 80 ? 9.705 1.728 -31.840 1.00 87.69 80 THR A C 1
ATOM 653 O O . THR A 1 80 ? 10.164 1.374 -32.927 1.00 87.69 80 THR A O 1
ATOM 656 N N . PHE A 1 81 ? 10.292 1.376 -30.692 1.00 85.12 81 PHE A N 1
ATOM 657 C CA . PHE A 1 81 ? 11.514 0.563 -30.647 1.00 85.12 81 PHE A CA 1
ATOM 658 C C . PHE A 1 81 ? 11.322 -0.826 -31.260 1.00 85.12 81 PHE A C 1
ATOM 660 O O . PHE A 1 81 ? 12.145 -1.261 -32.070 1.00 85.12 81 PHE A O 1
ATOM 667 N N . ILE A 1 82 ? 10.217 -1.505 -30.947 1.00 88.31 82 ILE A N 1
ATOM 668 C CA . ILE A 1 82 ? 9.892 -2.811 -31.538 1.00 88.31 82 ILE A CA 1
ATOM 669 C C . ILE A 1 82 ? 9.761 -2.694 -33.062 1.00 88.31 82 ILE A C 1
ATOM 671 O O . ILE A 1 82 ? 10.304 -3.524 -33.797 1.00 88.31 82 ILE A O 1
ATOM 675 N N . PHE A 1 83 ? 9.070 -1.661 -33.548 1.00 89.88 83 PHE A N 1
ATOM 676 C CA . PHE A 1 83 ? 8.887 -1.414 -34.975 1.00 89.88 83 PHE A CA 1
ATOM 677 C C . PHE A 1 83 ? 10.221 -1.168 -35.694 1.00 89.88 83 PHE A C 1
ATOM 679 O O . PHE A 1 83 ? 10.477 -1.780 -36.734 1.00 89.88 83 PHE A O 1
ATOM 686 N N . LEU A 1 84 ? 11.103 -0.341 -35.122 1.00 84.81 84 LEU A N 1
ATOM 687 C CA . LEU A 1 84 ? 12.425 -0.053 -35.691 1.00 84.81 84 LEU A CA 1
ATOM 688 C C . LEU A 1 84 ? 13.294 -1.316 -35.803 1.00 84.81 84 LEU A C 1
ATOM 690 O O . LEU A 1 84 ? 13.907 -1.542 -36.850 1.00 84.81 84 LEU A O 1
ATOM 694 N N . ILE A 1 85 ? 13.291 -2.179 -34.778 1.00 83.81 85 ILE A N 1
ATOM 695 C CA . ILE A 1 85 ? 14.007 -3.466 -34.821 1.00 83.81 85 ILE A CA 1
ATOM 696 C C . ILE A 1 85 ? 13.416 -4.387 -35.886 1.00 83.81 85 ILE A C 1
ATOM 698 O O . ILE A 1 85 ? 14.172 -4.975 -36.662 1.00 83.81 85 ILE A O 1
ATOM 702 N N . LYS A 1 86 ? 12.083 -4.520 -35.947 1.00 86.25 86 LYS A N 1
ATOM 703 C CA . LYS A 1 86 ? 11.406 -5.387 -36.928 1.00 86.25 86 LYS A CA 1
ATOM 704 C C . LYS A 1 86 ? 11.685 -4.954 -38.363 1.00 86.25 86 LYS A C 1
ATOM 706 O O . LYS A 1 86 ? 11.926 -5.805 -39.213 1.00 86.25 86 LYS A O 1
ATOM 711 N N . LYS A 1 87 ? 11.720 -3.645 -38.623 1.00 86.38 87 LYS A N 1
ATOM 712 C CA . LYS A 1 87 ? 12.082 -3.086 -39.934 1.00 86.38 87 LYS A CA 1
ATOM 713 C C . LYS A 1 87 ? 13.572 -3.267 -40.265 1.00 86.38 87 LYS A C 1
ATOM 715 O O . LYS A 1 87 ? 13.991 -2.977 -41.381 1.00 86.38 87 LYS A O 1
ATOM 720 N N . GLY A 1 88 ? 14.383 -3.727 -39.308 1.00 78.38 88 GLY A N 1
ATOM 721 C CA . GLY A 1 88 ? 15.829 -3.861 -39.467 1.00 78.38 88 GLY A CA 1
ATOM 722 C C . GLY A 1 88 ? 16.518 -2.516 -39.679 1.00 78.38 88 GLY A C 1
ATOM 723 O O . GLY A 1 88 ? 17.571 -2.465 -40.315 1.00 78.38 88 GLY A O 1
ATOM 724 N N . TRP A 1 89 ? 15.916 -1.427 -39.191 1.00 79.25 89 TRP A N 1
ATOM 725 C CA . TRP A 1 89 ? 16.431 -0.087 -39.419 1.00 79.25 89 TRP A CA 1
ATOM 726 C C . TRP A 1 89 ? 17.700 0.120 -38.591 1.00 79.25 89 TRP A C 1
ATOM 728 O O . TRP A 1 89 ? 17.653 0.232 -37.369 1.00 79.25 89 TRP A O 1
ATOM 738 N N . ILE A 1 90 ? 18.844 0.133 -39.272 1.00 75.38 90 ILE A N 1
ATOM 739 C CA . ILE A 1 90 ? 20.154 0.421 -38.690 1.00 75.38 90 ILE A CA 1
ATOM 740 C C . ILE A 1 90 ? 20.813 1.483 -39.579 1.00 75.38 90 ILE A C 1
ATOM 742 O O . ILE A 1 90 ? 20.958 1.249 -40.785 1.00 75.38 90 ILE A O 1
ATOM 746 N N . PRO A 1 91 ? 21.208 2.645 -39.029 1.00 77.56 91 PRO A N 1
ATOM 747 C CA . PRO A 1 91 ? 21.895 3.674 -39.799 1.00 77.56 91 PRO A CA 1
ATOM 748 C C . PRO A 1 91 ? 23.180 3.130 -40.424 1.00 77.56 91 PRO A C 1
ATOM 750 O O . PRO A 1 91 ? 23.881 2.333 -39.813 1.00 77.56 91 PRO A O 1
ATOM 753 N N . ARG A 1 92 ? 23.532 3.559 -41.640 1.00 76.25 92 ARG A N 1
ATOM 754 C CA . ARG A 1 92 ? 24.735 3.039 -42.323 1.00 76.25 92 ARG A CA 1
ATOM 755 C C . ARG A 1 92 ? 26.047 3.487 -41.668 1.00 76.25 92 ARG A C 1
ATOM 757 O O . ARG A 1 92 ? 27.023 2.754 -41.736 1.00 76.25 92 ARG A O 1
ATOM 764 N N . ASN A 1 93 ? 26.061 4.658 -41.032 1.00 84.19 93 ASN A N 1
ATOM 765 C CA . ASN A 1 93 ? 27.250 5.235 -40.406 1.00 84.19 93 ASN A CA 1
ATOM 766 C C . ASN A 1 93 ? 27.495 4.634 -39.006 1.00 84.19 93 ASN A C 1
ATOM 768 O O . ASN A 1 93 ? 26.605 4.680 -38.157 1.00 84.19 93 ASN A O 1
ATOM 772 N N . LEU A 1 94 ? 28.706 4.115 -38.770 1.00 79.06 94 LEU A N 1
ATOM 773 C CA . LEU A 1 94 ? 29.158 3.540 -37.497 1.00 79.06 94 LEU A CA 1
ATOM 774 C C . LEU A 1 94 ? 28.992 4.502 -36.313 1.00 79.06 94 LEU A C 1
ATOM 776 O O . LEU A 1 94 ? 28.421 4.127 -35.292 1.00 79.06 94 LEU A O 1
ATOM 780 N N . ILE A 1 95 ? 29.421 5.758 -36.468 1.00 82.38 95 ILE A N 1
ATOM 781 C CA . ILE A 1 95 ? 29.329 6.782 -35.415 1.00 82.38 95 ILE A CA 1
ATOM 782 C C . ILE A 1 95 ? 27.862 7.010 -35.047 1.00 82.38 95 ILE A C 1
ATOM 784 O O . ILE A 1 95 ? 27.495 7.033 -33.875 1.00 82.38 95 ILE A O 1
ATOM 788 N N . LEU A 1 96 ? 26.995 7.098 -36.058 1.00 85.06 96 LEU A N 1
ATOM 789 C CA . LEU A 1 96 ? 25.563 7.296 -35.860 1.00 85.06 96 LEU A CA 1
ATOM 790 C C . LEU A 1 96 ? 24.901 6.094 -35.162 1.00 85.06 96 LEU A C 1
ATOM 792 O O . LEU A 1 96 ? 24.017 6.289 -34.331 1.00 85.06 96 LEU A O 1
ATOM 796 N N . GLN A 1 97 ? 25.337 4.860 -35.450 1.00 82.31 97 GLN A N 1
ATOM 797 C CA . GLN A 1 97 ? 24.862 3.660 -34.745 1.00 82.31 97 GLN A CA 1
ATOM 798 C C . GLN A 1 97 ? 25.221 3.692 -33.254 1.00 82.31 97 GLN A C 1
ATOM 800 O O . GLN A 1 97 ? 24.373 3.372 -32.414 1.00 82.31 97 GLN A O 1
ATOM 805 N N . VAL A 1 98 ? 26.453 4.095 -32.927 1.00 83.94 98 VAL A N 1
ATOM 806 C CA . VAL A 1 98 ? 26.924 4.223 -31.539 1.00 83.94 98 VAL A CA 1
ATOM 807 C C . VAL A 1 98 ? 26.130 5.304 -30.805 1.00 83.94 98 VAL A C 1
ATOM 809 O O . VAL A 1 98 ? 25.562 5.024 -29.751 1.00 83.94 98 VAL A O 1
ATOM 812 N N . VAL A 1 99 ? 26.002 6.499 -31.390 1.00 88.94 99 VAL A N 1
ATOM 813 C CA . VAL A 1 99 ? 25.264 7.626 -30.791 1.00 88.94 99 VAL A CA 1
ATOM 814 C C . VAL A 1 99 ? 23.805 7.258 -30.513 1.00 88.94 99 VAL A C 1
ATOM 816 O O . VAL A 1 99 ? 23.329 7.441 -29.395 1.00 88.94 99 VAL A O 1
ATOM 819 N N . ILE A 1 100 ? 23.097 6.681 -31.489 1.00 86.62 100 ILE A N 1
ATOM 820 C CA . ILE A 1 100 ? 21.692 6.278 -31.309 1.00 86.62 100 ILE A CA 1
ATOM 821 C C . ILE A 1 100 ? 21.555 5.220 -30.214 1.00 86.62 100 ILE A C 1
ATOM 823 O O . ILE A 1 100 ? 20.609 5.260 -29.432 1.00 86.62 100 ILE A O 1
ATOM 827 N N . THR A 1 101 ? 22.502 4.291 -30.123 1.00 86.19 101 THR A N 1
ATOM 828 C CA . THR A 1 101 ? 22.458 3.241 -29.099 1.00 86.19 101 THR A CA 1
ATOM 829 C C . THR A 1 101 ? 22.669 3.799 -27.703 1.00 86.19 101 THR A C 1
ATOM 831 O O . THR A 1 101 ? 21.950 3.407 -26.787 1.00 86.19 101 THR A O 1
ATOM 834 N N . ILE A 1 102 ? 23.585 4.755 -27.542 1.00 89.69 102 ILE A N 1
ATOM 835 C CA . ILE A 1 102 ? 23.774 5.469 -26.275 1.00 89.69 102 ILE A CA 1
ATOM 836 C C . ILE A 1 102 ? 22.486 6.205 -25.887 1.00 89.69 102 ILE A C 1
ATOM 838 O O . ILE A 1 102 ? 22.038 6.081 -24.749 1.00 89.69 102 ILE A O 1
ATOM 842 N N . ILE A 1 103 ? 21.843 6.900 -26.830 1.00 90.69 103 ILE A N 1
ATOM 843 C CA . ILE A 1 103 ? 20.573 7.599 -26.578 1.00 90.69 103 ILE A CA 1
ATOM 844 C C . ILE A 1 103 ? 19.485 6.615 -26.135 1.00 90.69 103 ILE A C 1
ATOM 846 O O . ILE A 1 103 ? 18.823 6.853 -25.127 1.00 90.69 103 ILE A O 1
ATOM 850 N N . ILE A 1 104 ? 19.314 5.493 -26.841 1.00 88.38 104 ILE A N 1
ATOM 851 C CA . ILE A 1 104 ? 18.320 4.468 -26.488 1.00 88.38 104 ILE A CA 1
ATOM 852 C C . ILE A 1 104 ? 18.587 3.913 -25.092 1.00 88.38 104 ILE A C 1
ATOM 854 O O . ILE A 1 104 ? 17.641 3.750 -24.323 1.00 88.38 104 ILE A O 1
ATOM 858 N N . LEU A 1 105 ? 19.847 3.646 -24.745 1.00 90.94 105 LEU A N 1
ATOM 859 C CA . LEU A 1 105 ? 20.220 3.171 -23.415 1.00 90.94 105 LEU A CA 1
ATOM 860 C C . LEU A 1 105 ? 19.871 4.192 -22.335 1.00 90.94 105 LEU A C 1
ATOM 862 O O . LEU A 1 105 ? 19.203 3.830 -21.369 1.00 90.94 105 LEU A O 1
ATOM 866 N N . ILE A 1 106 ? 20.261 5.456 -22.518 1.00 93.69 106 ILE A N 1
ATOM 867 C CA . ILE A 1 106 ? 19.960 6.534 -21.567 1.00 93.69 106 ILE A CA 1
ATOM 868 C C . ILE A 1 106 ? 18.450 6.652 -21.378 1.00 93.69 106 ILE A C 1
ATOM 870 O O . ILE A 1 106 ? 17.970 6.556 -20.253 1.00 93.69 106 ILE A O 1
ATOM 874 N N . VAL A 1 107 ? 17.689 6.776 -22.468 1.00 91.38 107 VAL A N 1
ATOM 875 C CA . VAL A 1 107 ? 16.227 6.907 -22.408 1.00 91.38 107 VAL A CA 1
ATOM 876 C C . VAL A 1 107 ? 15.599 5.692 -21.726 1.00 91.38 107 VAL A C 1
ATOM 878 O O . VAL A 1 107 ? 14.781 5.855 -20.824 1.00 91.38 107 VAL A O 1
ATOM 881 N N . SER A 1 108 ? 16.004 4.475 -22.096 1.00 90.81 108 SER A N 1
ATOM 882 C CA . SER A 1 108 ? 15.435 3.246 -21.531 1.00 90.81 108 SER A CA 1
ATOM 883 C C . SER A 1 108 ? 15.729 3.124 -20.039 1.00 90.81 108 SER A C 1
ATOM 885 O O . SER A 1 108 ? 14.832 2.781 -19.270 1.00 90.81 108 SER A O 1
ATOM 887 N N . ILE A 1 109 ? 16.950 3.443 -19.602 1.00 93.44 109 ILE A N 1
ATOM 888 C CA . ILE A 1 109 ? 17.338 3.422 -18.186 1.00 93.44 109 ILE A CA 1
ATOM 889 C C . ILE A 1 109 ? 16.595 4.512 -17.411 1.00 93.44 109 ILE A C 1
ATOM 891 O O . ILE A 1 109 ? 16.025 4.218 -16.359 1.00 93.44 109 ILE A O 1
ATOM 895 N N . SER A 1 110 ? 16.557 5.746 -17.918 1.00 92.38 110 SER A N 1
ATOM 896 C CA . SER A 1 110 ? 15.881 6.871 -17.264 1.00 92.38 110 SER A CA 1
ATOM 897 C C . SER A 1 110 ? 14.386 6.613 -17.099 1.00 92.38 110 SER A C 1
ATOM 899 O O . SER A 1 110 ? 13.869 6.740 -15.988 1.00 92.38 110 SER A O 1
ATOM 901 N N . VAL A 1 111 ? 13.703 6.182 -18.165 1.00 92.50 111 VAL A N 1
ATOM 902 C CA . VAL A 1 111 ? 12.269 5.859 -18.130 1.00 92.50 111 VAL A CA 1
ATOM 903 C C . VAL A 1 111 ? 12.005 4.688 -17.189 1.00 92.50 111 VAL A C 1
ATOM 905 O O . VAL A 1 111 ? 11.141 4.788 -16.322 1.00 92.50 111 VAL A O 1
ATOM 908 N N . SER A 1 112 ? 12.779 3.604 -17.285 1.00 93.69 112 SER A N 1
ATOM 909 C CA . SER A 1 112 ? 12.583 2.436 -16.414 1.00 93.69 112 SER A CA 1
ATOM 910 C C . SER A 1 112 ? 12.810 2.788 -14.944 1.00 93.69 112 SER A C 1
ATOM 912 O O . SER A 1 112 ? 12.019 2.404 -14.087 1.00 93.69 112 SER A O 1
ATOM 914 N N . THR A 1 113 ? 13.842 3.580 -14.645 1.00 93.38 113 THR A N 1
ATOM 915 C CA . THR A 1 113 ? 14.124 4.060 -13.284 1.00 93.38 113 THR A CA 1
ATOM 916 C C . THR A 1 113 ? 12.981 4.917 -12.753 1.00 93.38 113 THR A C 1
ATOM 918 O O . THR A 1 113 ? 12.572 4.746 -11.605 1.00 93.38 113 THR A O 1
ATOM 921 N N . ALA A 1 114 ? 12.444 5.823 -13.574 1.00 91.19 114 ALA A N 1
ATOM 922 C CA . ALA A 1 114 ? 11.298 6.640 -13.198 1.00 91.19 114 ALA A CA 1
ATOM 923 C C . ALA A 1 114 ? 10.060 5.773 -12.921 1.00 91.19 114 ALA A C 1
ATOM 925 O O . ALA A 1 114 ? 9.409 5.968 -11.898 1.00 91.19 114 ALA A O 1
ATOM 926 N N . LEU A 1 115 ? 9.766 4.785 -13.769 1.00 91.94 115 LEU A N 1
ATOM 927 C CA . LEU A 1 115 ? 8.644 3.864 -13.568 1.00 91.94 115 LEU A CA 1
ATOM 928 C C . LEU A 1 115 ? 8.783 3.061 -12.270 1.00 91.94 115 LEU A C 1
ATOM 930 O O . LEU A 1 115 ? 7.843 3.016 -11.478 1.00 91.94 115 LEU A O 1
ATOM 934 N N . PHE A 1 116 ? 9.959 2.487 -11.999 1.00 92.06 116 PHE A N 1
ATOM 935 C CA . PHE A 1 116 ? 10.199 1.751 -10.755 1.00 92.06 116 PHE A CA 1
ATOM 936 C C . PHE A 1 116 ? 10.061 2.642 -9.518 1.00 92.06 116 PHE A C 1
ATOM 938 O O . PHE A 1 116 ? 9.391 2.253 -8.565 1.00 92.06 116 PHE A O 1
ATOM 945 N N . LYS A 1 117 ? 10.649 3.845 -9.534 1.00 88.06 117 LYS A N 1
ATOM 946 C CA . LYS A 1 117 ? 10.592 4.775 -8.393 1.00 88.06 117 LYS A CA 1
ATOM 947 C C . LYS A 1 117 ? 9.185 5.296 -8.110 1.00 88.06 117 LYS A C 1
ATOM 949 O O . LYS A 1 117 ? 8.839 5.475 -6.950 1.00 88.06 117 LYS A O 1
ATOM 954 N N . ASN A 1 118 ? 8.392 5.538 -9.151 1.00 85.12 118 ASN A N 1
ATOM 955 C CA . ASN A 1 118 ? 7.034 6.070 -9.013 1.00 85.12 118 ASN A CA 1
ATOM 956 C C . ASN A 1 118 ? 5.973 4.976 -8.819 1.00 85.12 118 ASN A C 1
ATOM 958 O O . ASN A 1 118 ? 4.787 5.279 -8.715 1.00 85.12 118 ASN A O 1
ATOM 962 N N . THR A 1 119 ? 6.372 3.705 -8.758 1.00 85.75 119 THR A N 1
ATOM 963 C CA . THR A 1 119 ? 5.450 2.609 -8.462 1.00 85.75 119 THR A CA 1
ATOM 964 C C . THR A 1 119 ? 5.095 2.606 -6.973 1.00 85.75 119 THR A C 1
ATOM 966 O O . THR A 1 119 ? 5.949 2.377 -6.117 1.00 85.75 119 THR A O 1
ATOM 969 N N . THR A 1 120 ? 3.820 2.823 -6.646 1.00 79.44 120 THR A N 1
ATOM 970 C CA . THR A 1 120 ? 3.326 2.744 -5.266 1.00 79.44 120 THR A CA 1
ATOM 971 C C . THR A 1 120 ? 3.291 1.293 -4.781 1.00 79.44 120 THR A C 1
ATOM 973 O O . THR A 1 120 ? 2.611 0.450 -5.358 1.00 79.44 120 THR A O 1
ATOM 976 N N . LEU A 1 121 ? 3.999 1.001 -3.684 1.00 81.69 121 LEU A N 1
ATOM 977 C CA . LEU A 1 121 ? 3.971 -0.317 -3.029 1.00 81.69 121 LEU A CA 1
ATOM 978 C C . LEU A 1 121 ? 2.884 -0.419 -1.950 1.00 81.69 121 LEU A C 1
ATOM 980 O O . LEU A 1 121 ? 2.444 -1.518 -1.608 1.00 81.69 121 LEU A O 1
ATOM 984 N N . TYR A 1 122 ? 2.474 0.722 -1.395 1.00 75.19 122 TYR A N 1
ATOM 985 C CA . TYR A 1 122 ? 1.505 0.799 -0.30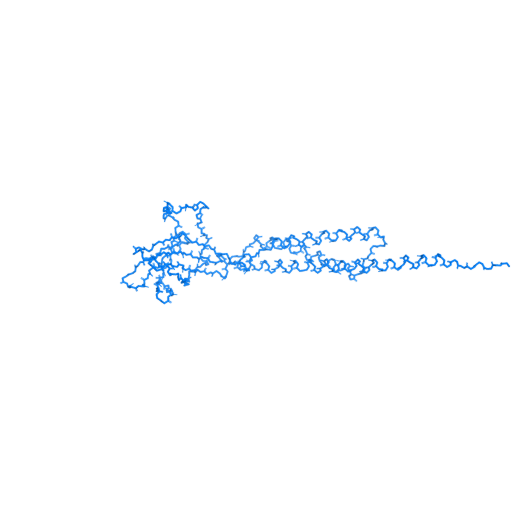9 1.00 75.19 122 TYR A CA 1
ATOM 986 C C . TYR A 1 122 ? 0.089 0.476 -0.786 1.00 75.19 122 TYR A C 1
ATOM 988 O O . TYR A 1 122 ? -0.347 0.901 -1.854 1.00 75.19 122 TYR A O 1
ATOM 996 N N . GLY A 1 123 ? -0.635 -0.290 0.024 1.00 68.38 123 GLY A N 1
ATOM 997 C CA . GLY A 1 123 ? -2.016 -0.688 -0.226 1.00 68.38 123 GLY A CA 1
ATOM 998 C C . GLY A 1 123 ? -2.187 -1.910 -1.128 1.00 68.38 123 GLY A C 1
ATOM 999 O O . GLY A 1 123 ? -3.140 -2.667 -0.951 1.00 68.38 123 GLY A O 1
ATOM 1000 N N . TRP A 1 124 ? -1.215 -2.174 -2.005 1.00 74.88 124 TRP A N 1
ATOM 1001 C CA . TRP A 1 124 ? -1.057 -3.471 -2.663 1.00 74.88 124 TRP A CA 1
ATOM 1002 C C . TRP A 1 124 ? -0.134 -4.389 -1.849 1.00 74.88 124 TRP A C 1
ATOM 1004 O O . TRP A 1 124 ? -0.621 -5.328 -1.220 1.00 74.88 124 TRP A O 1
ATOM 1014 N N . ILE A 1 125 ? 1.186 -4.184 -1.916 1.00 81.12 125 ILE A N 1
ATOM 1015 C CA . ILE A 1 125 ? 2.182 -5.120 -1.363 1.00 81.12 125 ILE A CA 1
ATOM 1016 C C . ILE A 1 125 ? 2.362 -4.849 0.124 1.00 81.12 125 ILE A C 1
ATOM 1018 O O . ILE A 1 125 ? 2.304 -5.756 0.954 1.00 81.12 125 ILE A O 1
ATOM 1022 N N . ILE A 1 126 ? 2.570 -3.578 0.457 1.00 82.62 126 ILE A N 1
ATOM 1023 C CA . ILE A 1 126 ? 2.818 -3.131 1.820 1.00 82.62 126 ILE A CA 1
ATOM 1024 C C . ILE A 1 126 ? 1.499 -2.643 2.401 1.00 82.62 126 ILE A C 1
ATOM 1026 O O . ILE A 1 126 ? 0.899 -1.687 1.910 1.00 82.62 126 ILE A O 1
ATOM 1030 N N . LYS A 1 127 ? 1.050 -3.289 3.474 1.00 82.81 127 LYS A N 1
ATOM 1031 C CA . LYS A 1 127 ? -0.129 -2.844 4.217 1.00 82.81 127 LYS A CA 1
ATOM 1032 C C . LYS A 1 127 ? 0.189 -1.543 4.942 1.00 82.81 127 LYS A C 1
ATOM 1034 O O . LYS A 1 127 ? 1.176 -1.471 5.670 1.00 82.81 127 LYS A O 1
ATOM 1039 N N . GLN A 1 128 ? -0.655 -0.534 4.772 1.00 82.19 128 GLN A N 1
ATOM 1040 C CA . GLN A 1 128 ? -0.529 0.716 5.510 1.00 82.19 128 GLN A CA 1
ATOM 1041 C C . GLN A 1 128 ? -1.487 0.688 6.697 1.00 82.19 128 GLN A C 1
ATOM 1043 O O . GLN A 1 128 ? -2.698 0.804 6.520 1.00 82.19 128 GLN A O 1
ATOM 1048 N N . THR A 1 129 ? -0.948 0.525 7.902 1.00 86.69 129 THR A N 1
ATOM 1049 C CA . THR A 1 129 ? -1.738 0.532 9.138 1.00 86.69 129 THR A CA 1
ATOM 1050 C C . THR A 1 129 ? -1.559 1.853 9.864 1.00 86.69 129 THR A C 1
ATOM 1052 O O . THR A 1 129 ? -0.438 2.321 10.052 1.00 86.69 129 THR A O 1
ATOM 1055 N N . ARG A 1 130 ? -2.675 2.452 10.267 1.00 86.38 130 ARG A N 1
ATOM 1056 C CA . ARG A 1 130 ? -2.724 3.606 11.160 1.00 86.38 130 ARG A CA 1
ATOM 1057 C C . ARG A 1 130 ? -3.282 3.145 12.496 1.00 86.38 130 ARG A C 1
ATOM 1059 O O . ARG A 1 130 ? -4.262 2.406 12.506 1.00 86.38 130 ARG A O 1
ATOM 1066 N N . ILE A 1 131 ? -2.638 3.545 13.581 1.00 87.44 131 ILE A N 1
ATOM 1067 C CA . ILE A 1 131 ? -2.956 3.088 14.934 1.00 87.44 131 ILE A CA 1
ATOM 1068 C C . ILE A 1 131 ? -3.325 4.316 15.764 1.00 87.44 131 ILE A C 1
ATOM 1070 O O . ILE A 1 131 ? -2.679 5.357 15.628 1.00 87.44 131 ILE A O 1
ATOM 1074 N N . ASP A 1 132 ? -4.385 4.189 16.553 1.00 85.81 132 ASP A N 1
ATOM 1075 C CA . ASP A 1 132 ? -4.835 5.193 17.516 1.00 85.81 132 ASP A CA 1
ATOM 1076 C C . ASP A 1 132 ? -3.899 5.270 18.741 1.00 85.81 132 ASP A C 1
ATOM 1078 O O . ASP A 1 132 ? -3.009 4.433 18.931 1.00 85.81 132 ASP A O 1
ATOM 1082 N N . TYR A 1 133 ? -4.100 6.266 19.600 1.00 84.38 133 TYR A N 1
ATOM 1083 C CA . TYR A 1 133 ? -3.431 6.326 20.898 1.00 84.38 133 TYR A CA 1
ATOM 1084 C C . TYR A 1 133 ? -3.778 5.125 21.778 1.00 84.38 133 TYR A C 1
ATOM 1086 O O . TYR A 1 133 ? -4.872 4.568 21.682 1.00 84.38 133 TYR A O 1
ATOM 1094 N N . VAL A 1 134 ? -2.834 4.756 22.650 1.00 89.56 134 VAL A N 1
ATOM 1095 C CA . VAL A 1 134 ? -3.100 3.819 23.747 1.00 89.56 134 VAL A CA 1
ATOM 1096 C C . VAL A 1 134 ? -4.107 4.466 24.685 1.00 89.56 134 VAL A C 1
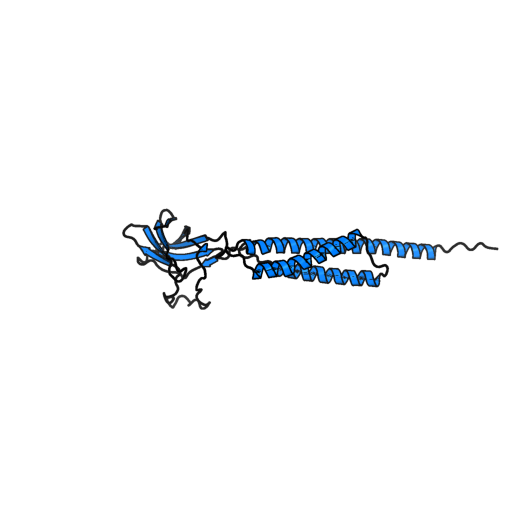ATOM 1098 O O . VAL A 1 134 ? -3.920 5.601 25.125 1.00 89.56 134 VAL A O 1
ATOM 1101 N N . GLN A 1 135 ? -5.177 3.738 24.956 1.00 89.81 135 GLN A N 1
ATOM 1102 C CA . GLN A 1 135 ? -6.223 4.109 25.893 1.00 89.81 135 GLN A CA 1
ATOM 1103 C C . GLN A 1 135 ? -6.382 2.995 26.920 1.00 89.81 135 GLN A C 1
ATOM 1105 O O . GLN A 1 135 ? -6.015 1.856 26.655 1.00 89.81 135 GLN A O 1
ATOM 1110 N N . VAL A 1 136 ? -6.945 3.321 28.078 1.00 92.25 136 VAL A N 1
ATOM 1111 C CA . VAL A 1 136 ? -7.251 2.348 29.130 1.00 92.25 136 VAL A CA 1
ATOM 1112 C C . VAL A 1 136 ? -8.765 2.264 29.267 1.00 92.25 136 VAL A C 1
ATOM 1114 O O . VAL A 1 136 ? -9.457 3.274 29.096 1.00 92.25 136 VAL A O 1
ATOM 1117 N N . THR A 1 137 ? -9.296 1.067 29.503 1.00 93.25 137 THR A N 1
ATOM 1118 C CA . THR A 1 137 ? -10.717 0.886 29.817 1.00 93.25 137 THR A CA 1
ATOM 1119 C C . THR A 1 137 ? -11.085 1.621 31.106 1.00 93.25 137 THR A C 1
ATOM 1121 O O . THR A 1 137 ? -10.246 1.879 31.967 1.00 93.25 137 THR A O 1
ATOM 1124 N N . ASP A 1 138 ? -12.356 1.979 31.247 1.00 90.50 138 ASP A N 1
ATOM 1125 C CA . ASP A 1 138 ? -12.888 2.668 32.430 1.00 90.50 138 ASP A CA 1
ATOM 1126 C C . ASP A 1 138 ? -12.730 1.866 33.734 1.00 90.50 138 ASP A C 1
ATOM 1128 O O . ASP A 1 138 ? -12.571 2.452 34.804 1.00 90.50 138 ASP A O 1
ATOM 1132 N N . ASP A 1 139 ? -12.716 0.538 33.645 1.00 92.31 139 ASP A N 1
ATOM 1133 C CA . ASP A 1 139 ? -12.419 -0.377 34.751 1.00 92.31 139 ASP A CA 1
ATOM 1134 C C . ASP A 1 139 ? -10.915 -0.629 34.984 1.00 92.31 139 ASP A C 1
ATOM 1136 O O . ASP A 1 139 ? -10.554 -1.363 35.905 1.00 92.31 139 ASP A O 1
ATOM 1140 N N . GLY A 1 140 ? -10.035 -0.048 34.164 1.00 92.19 140 GLY A N 1
ATOM 1141 C CA . GLY A 1 140 ? -8.581 -0.160 34.295 1.00 92.19 140 GLY A CA 1
ATOM 1142 C C . GLY A 1 140 ? -7.984 -1.522 33.926 1.00 92.19 140 GLY A C 1
ATOM 1143 O O . GLY A 1 140 ? -6.780 -1.704 34.097 1.00 92.19 140 GLY A O 1
ATOM 1144 N N . LYS A 1 141 ? -8.784 -2.486 33.452 1.00 93.94 141 LYS A N 1
ATOM 1145 C CA . LYS A 1 141 ? -8.315 -3.862 33.201 1.00 93.94 141 LYS A CA 1
ATOM 1146 C C . LYS A 1 141 ? -7.510 -4.016 31.916 1.00 93.94 141 LYS A C 1
ATOM 1148 O O . LYS A 1 141 ? -6.626 -4.867 31.854 1.00 93.94 141 LYS A O 1
ATOM 1153 N N . TYR A 1 142 ? -7.818 -3.218 30.898 1.00 95.38 142 TYR A N 1
ATOM 1154 C CA . TYR A 1 142 ? -7.246 -3.383 29.569 1.00 95.38 142 TYR A CA 1
ATOM 1155 C C . TYR A 1 142 ? -6.690 -2.074 29.016 1.00 95.38 142 TYR A C 1
ATOM 1157 O O . TYR A 1 142 ? -7.349 -1.033 29.055 1.00 95.38 142 TYR A O 1
ATOM 1165 N N . GLU A 1 143 ? -5.512 -2.155 28.405 1.00 94.50 143 GLU A N 1
ATOM 1166 C CA . GLU A 1 143 ? -5.019 -1.163 27.454 1.00 94.50 143 GLU A CA 1
ATOM 1167 C C . GLU A 1 143 ? -5.510 -1.523 26.049 1.00 94.50 143 GLU A C 1
ATOM 1169 O O . GLU A 1 143 ? -5.548 -2.694 25.678 1.00 94.50 143 GLU A O 1
ATOM 1174 N N . TYR A 1 144 ? -5.910 -0.541 25.243 1.00 94.50 144 TYR A N 1
ATOM 1175 C CA . TYR A 1 144 ? -6.420 -0.794 23.899 1.00 94.50 144 TYR A CA 1
ATOM 1176 C C . TYR A 1 144 ? -6.061 0.286 22.880 1.00 94.50 144 TYR A C 1
ATOM 1178 O O . TYR A 1 144 ? -5.845 1.455 23.206 1.00 94.50 144 TYR A O 1
ATOM 1186 N N . GLN A 1 145 ? -6.032 -0.125 21.610 1.00 92.88 145 GLN A N 1
ATOM 1187 C CA . GLN A 1 145 ? -5.790 0.728 20.447 1.00 92.88 145 GLN A CA 1
ATOM 1188 C C . GLN A 1 145 ? -6.597 0.259 19.236 1.00 92.88 145 GLN A C 1
ATOM 1190 O O . GLN A 1 145 ? -6.685 -0.936 18.941 1.00 92.88 145 GLN A O 1
ATOM 1195 N N . LEU A 1 146 ? -7.122 1.202 18.454 1.00 93.00 146 LEU A N 1
ATOM 1196 C CA . LEU A 1 146 ? -7.733 0.895 17.164 1.00 93.00 146 LEU A CA 1
ATOM 1197 C C . LEU A 1 146 ? -6.695 0.955 16.041 1.00 93.00 146 LEU A C 1
ATOM 1199 O O . LEU A 1 146 ? -6.096 1.996 15.782 1.00 93.00 146 LEU A O 1
ATOM 1203 N N . ALA A 1 147 ? -6.532 -0.150 15.321 1.00 91.94 147 ALA A N 1
ATOM 1204 C CA . ALA A 1 147 ? -5.702 -0.246 14.130 1.00 91.94 147 ALA A CA 1
ATOM 1205 C C . ALA A 1 147 ? -6.571 -0.305 12.865 1.00 91.94 147 ALA A C 1
ATOM 1207 O O . ALA A 1 147 ? -7.354 -1.237 12.662 1.00 91.94 147 ALA A O 1
ATOM 1208 N N . LEU A 1 148 ? -6.401 0.676 11.980 1.00 91.06 148 LEU A N 1
ATOM 1209 C CA . LEU A 1 148 ? -7.043 0.765 10.671 1.00 91.06 148 LEU A CA 1
ATOM 1210 C C . LEU A 1 148 ? -6.014 0.449 9.589 1.00 91.06 148 LEU A C 1
ATOM 1212 O O . LEU A 1 148 ? -5.060 1.202 9.391 1.00 91.06 148 LEU A O 1
ATOM 1216 N N . THR A 1 149 ? -6.202 -0.647 8.864 1.00 88.94 149 THR A N 1
ATOM 1217 C CA . THR A 1 149 ? -5.305 -1.040 7.773 1.00 88.94 149 THR A CA 1
ATOM 1218 C C . THR A 1 149 ? -5.924 -0.722 6.419 1.00 88.94 149 THR A C 1
ATOM 1220 O O . THR A 1 149 ? -7.113 -0.960 6.211 1.00 88.94 149 THR A O 1
ATOM 1223 N N . ASN A 1 150 ? -5.099 -0.222 5.492 1.00 86.00 150 ASN A N 1
ATOM 1224 C CA . ASN A 1 150 ? -5.454 0.105 4.110 1.00 86.00 150 ASN A CA 1
ATOM 1225 C C . ASN A 1 150 ? -6.696 1.002 4.022 1.00 86.00 150 ASN A C 1
ATOM 1227 O O . ASN A 1 150 ? -7.612 0.760 3.239 1.00 86.00 150 ASN A O 1
ATOM 1231 N N . LEU A 1 151 ? -6.748 2.031 4.873 1.00 83.31 151 LEU A N 1
ATOM 1232 C CA . LEU A 1 151 ? -7.852 2.986 4.903 1.00 83.31 151 LEU A CA 1
ATOM 1233 C C . LEU A 1 151 ? -8.098 3.583 3.502 1.00 83.31 151 LEU A C 1
ATOM 1235 O O . LEU A 1 151 ? -7.155 3.805 2.745 1.00 83.31 151 LEU A O 1
ATOM 1239 N N . PHE A 1 152 ? -9.368 3.825 3.165 1.00 79.81 152 PHE A N 1
ATOM 1240 C CA . PHE A 1 152 ? -9.846 4.284 1.848 1.00 79.81 152 PHE A CA 1
ATOM 1241 C C . PHE A 1 152 ? -9.719 3.279 0.690 1.00 79.81 152 PHE A C 1
ATOM 1243 O O . PHE A 1 152 ? -10.124 3.598 -0.430 1.00 79.81 152 PHE A O 1
ATOM 1250 N N . GLN A 1 153 ? -9.228 2.062 0.942 1.00 80.69 153 GLN A N 1
ATOM 1251 C CA . GLN A 1 153 ? -9.119 1.001 -0.060 1.00 80.69 153 GLN A CA 1
ATOM 1252 C C . GLN A 1 153 ? -10.149 -0.118 0.151 1.00 80.69 153 GLN A C 1
ATOM 1254 O O . GLN A 1 153 ? -10.604 -0.387 1.259 1.00 80.69 153 GLN A O 1
ATOM 1259 N N . ARG A 1 154 ? -10.500 -0.840 -0.915 1.00 81.62 154 ARG A N 1
ATOM 1260 C CA . ARG A 1 154 ? -11.467 -1.952 -0.918 1.00 81.62 154 ARG A CA 1
ATOM 1261 C C . ARG A 1 154 ? -11.089 -3.079 0.036 1.00 81.62 154 ARG A C 1
ATOM 1263 O O . ARG A 1 154 ? -11.977 -3.723 0.583 1.00 81.62 154 ARG A O 1
ATOM 1270 N N . ASN A 1 155 ? -9.793 -3.291 0.242 1.00 84.69 155 ASN A N 1
ATOM 1271 C CA . ASN A 1 155 ? -9.229 -4.264 1.175 1.00 84.69 155 ASN A CA 1
ATOM 1272 C C . ASN A 1 155 ? -9.017 -3.691 2.593 1.00 84.69 155 ASN A C 1
ATOM 1274 O O . ASN A 1 155 ? -8.305 -4.306 3.386 1.00 84.69 155 ASN A O 1
ATOM 1278 N N . SER A 1 156 ? -9.612 -2.536 2.917 1.00 88.19 156 SER A N 1
ATOM 1279 C CA . SER A 1 156 ? -9.546 -1.945 4.256 1.00 88.19 156 SER A CA 1
ATOM 1280 C C . SER A 1 156 ? -10.174 -2.846 5.321 1.00 88.19 156 SER A C 1
ATOM 1282 O O . SER A 1 156 ? -11.191 -3.501 5.074 1.00 88.19 156 SER A O 1
ATOM 1284 N N . TYR A 1 157 ? -9.607 -2.836 6.523 1.00 91.56 157 TYR A N 1
ATOM 1285 C CA . TYR A 1 157 ? -10.186 -3.496 7.692 1.00 91.56 157 TYR A CA 1
ATOM 1286 C C . TYR A 1 157 ? -9.743 -2.811 8.987 1.00 91.56 157 TYR A C 1
ATOM 1288 O O . TYR A 1 157 ? -8.728 -2.113 9.014 1.00 91.56 157 TYR A O 1
ATOM 1296 N N . ALA A 1 158 ? -10.495 -3.041 10.066 1.00 93.81 158 ALA A N 1
ATOM 1297 C CA . ALA A 1 158 ? -10.188 -2.534 11.397 1.00 93.81 158 ALA A CA 1
ATOM 1298 C C . ALA A 1 158 ? -9.953 -3.682 12.388 1.00 93.81 158 ALA A C 1
ATOM 1300 O O . ALA A 1 158 ? -10.573 -4.750 12.307 1.00 93.81 158 ALA A O 1
ATOM 1301 N N . ARG A 1 159 ? -9.034 -3.466 13.324 1.00 95.75 159 ARG A N 1
ATOM 1302 C CA . ARG A 1 159 ? -8.712 -4.381 14.420 1.00 95.75 159 ARG A CA 1
ATOM 1303 C C . ARG A 1 159 ? -8.579 -3.582 15.703 1.00 95.75 159 ARG A C 1
ATOM 1305 O O . ARG A 1 159 ? -7.961 -2.525 15.693 1.00 95.75 159 ARG A O 1
ATOM 1312 N N . LEU A 1 160 ? -9.133 -4.107 16.778 1.00 96.19 160 LEU A N 1
ATOM 1313 C CA . LEU A 1 160 ? -8.879 -3.640 18.127 1.00 96.19 160 LEU A CA 1
ATOM 1314 C C . LEU A 1 160 ? -7.710 -4.460 18.679 1.00 96.19 160 LEU A C 1
ATOM 1316 O O . LEU A 1 160 ? -7.779 -5.691 18.696 1.00 96.19 160 LEU A O 1
ATOM 1320 N N . LEU A 1 161 ? -6.630 -3.779 19.035 1.00 96.12 161 LEU A N 1
ATOM 1321 C CA . LEU A 1 161 ? -5.505 -4.340 19.773 1.00 96.12 161 LEU A CA 1
ATOM 1322 C C . LEU A 1 161 ? -5.809 -4.115 21.249 1.00 96.12 161 LEU A C 1
ATOM 1324 O O . LEU A 1 161 ? -6.171 -2.996 21.610 1.00 96.12 161 LEU A O 1
ATOM 1328 N N . VAL A 1 162 ? -5.731 -5.161 22.061 1.00 96.12 162 VAL A N 1
ATOM 1329 C CA . VAL A 1 162 ? -6.001 -5.087 23.498 1.00 96.12 162 VAL A CA 1
ATOM 1330 C C . VAL A 1 162 ? -4.896 -5.820 24.239 1.00 96.12 162 VAL A C 1
ATOM 1332 O O . VAL A 1 162 ? -4.534 -6.921 23.829 1.00 96.12 162 VAL A O 1
ATOM 1335 N N . THR A 1 163 ? -4.413 -5.234 25.323 1.00 96.31 163 THR A N 1
ATOM 1336 C CA . THR A 1 163 ? -3.425 -5.818 26.228 1.00 96.31 163 THR A CA 1
ATOM 1337 C C . THR A 1 163 ? -4.022 -5.860 27.627 1.00 96.31 163 THR A C 1
ATOM 1339 O O . THR A 1 163 ? -4.560 -4.858 28.105 1.00 96.31 163 THR A O 1
ATOM 1342 N N . ASP A 1 164 ? -3.984 -7.023 28.271 1.00 94.25 164 ASP A N 1
ATOM 1343 C CA . ASP A 1 164 ? -4.358 -7.152 29.680 1.00 94.25 164 ASP A CA 1
ATOM 1344 C C . ASP A 1 164 ? -3.299 -6.480 30.557 1.00 94.25 164 ASP A C 1
ATOM 1346 O O . ASP A 1 164 ? -2.122 -6.825 30.493 1.00 94.25 164 ASP A O 1
ATOM 1350 N N . VAL A 1 165 ? -3.705 -5.517 31.382 1.00 93.25 165 VAL A N 1
ATOM 1351 C CA . VAL A 1 165 ? -2.769 -4.736 32.208 1.00 93.25 165 VAL A CA 1
ATOM 1352 C C . VAL A 1 165 ? -2.117 -5.601 33.292 1.00 93.25 165 VAL A C 1
ATOM 1354 O O . VAL A 1 165 ? -1.013 -5.305 33.748 1.00 93.25 165 VAL A O 1
ATOM 1357 N N . SER A 1 166 ? -2.791 -6.665 33.730 1.00 92.56 166 SER A N 1
ATOM 1358 C CA . SER A 1 166 ? -2.322 -7.526 34.814 1.00 92.56 166 SER A CA 1
ATOM 1359 C C . SER A 1 166 ? -1.392 -8.639 34.341 1.00 92.56 166 SER A C 1
ATOM 1361 O O . SER A 1 166 ? -0.455 -8.986 35.064 1.00 92.56 166 SER A O 1
ATOM 1363 N N . THR A 1 167 ? -1.633 -9.192 33.148 1.00 92.94 167 THR A N 1
ATOM 1364 C CA . THR A 1 167 ? -0.859 -10.324 32.610 1.00 92.94 167 THR A CA 1
ATOM 1365 C C . THR A 1 167 ? 0.062 -9.962 31.450 1.00 92.94 167 THR A C 1
ATOM 1367 O O . THR A 1 167 ? 0.917 -10.774 31.107 1.00 92.94 167 THR A O 1
ATOM 1370 N N . ASP A 1 168 ? -0.078 -8.764 30.873 1.00 91.06 168 ASP A N 1
ATOM 1371 C CA . ASP A 1 168 ? 0.590 -8.337 29.633 1.00 91.06 168 ASP A CA 1
ATOM 1372 C C . ASP A 1 168 ? 0.209 -9.206 28.412 1.00 91.06 168 ASP A C 1
ATOM 1374 O O . ASP A 1 168 ? 0.903 -9.238 27.395 1.00 91.06 168 ASP A O 1
ATOM 1378 N N . ASP A 1 169 ? -0.916 -9.931 28.490 1.00 93.81 169 ASP A N 1
ATOM 1379 C CA . ASP A 1 169 ? -1.398 -10.764 27.389 1.00 93.81 169 ASP A CA 1
ATOM 1380 C C . ASP A 1 169 ? -2.045 -9.911 26.290 1.00 93.81 169 ASP A C 1
ATOM 1382 O O . ASP A 1 169 ? -3.050 -9.226 26.501 1.00 93.81 169 ASP A O 1
ATOM 1386 N N . GLU A 1 170 ? -1.514 -10.019 25.070 1.00 94.50 170 GLU A N 1
ATOM 1387 C CA . GLU A 1 170 ? -2.043 -9.325 23.897 1.00 94.50 170 GLU A CA 1
ATOM 1388 C C . GLU A 1 170 ? -3.130 -10.131 23.166 1.00 94.50 170 GLU A C 1
ATOM 1390 O O . GLU A 1 170 ? -3.026 -11.336 22.895 1.00 94.50 170 GLU A O 1
ATOM 1395 N N . MET A 1 171 ? -4.178 -9.439 22.726 1.00 94.81 171 MET A N 1
ATOM 1396 C CA . MET A 1 171 ? -5.213 -9.989 21.862 1.00 94.81 171 MET A CA 1
ATOM 1397 C C . MET A 1 171 ? -5.626 -9.025 20.752 1.00 94.81 171 MET A C 1
ATOM 1399 O O . MET A 1 171 ? -5.639 -7.806 20.888 1.00 94.81 171 MET A O 1
ATOM 1403 N N . ILE A 1 172 ? -6.002 -9.614 19.616 1.00 96.62 172 ILE A N 1
ATOM 1404 C CA . ILE A 1 172 ? -6.435 -8.884 18.426 1.00 96.62 172 ILE A CA 1
ATOM 1405 C C . ILE A 1 172 ? -7.873 -9.278 18.114 1.00 96.62 172 ILE A C 1
ATOM 1407 O O . ILE A 1 172 ? -8.150 -10.437 17.797 1.00 96.62 172 ILE A O 1
ATOM 1411 N N . ILE A 1 173 ? -8.776 -8.302 18.138 1.00 96.88 173 ILE A N 1
ATOM 1412 C CA . ILE A 1 173 ? -10.202 -8.506 17.882 1.00 96.88 173 ILE A CA 1
ATOM 1413 C C . ILE A 1 173 ? -10.582 -7.807 16.568 1.00 96.88 173 ILE A C 1
ATOM 1415 O O . ILE A 1 173 ? -10.439 -6.589 16.443 1.00 96.88 173 ILE A O 1
ATOM 1419 N N . PRO A 1 174 ? -11.061 -8.533 15.541 1.00 96.19 174 PRO A N 1
ATOM 1420 C CA . PRO A 1 174 ? -11.479 -7.912 14.289 1.00 96.19 174 PRO A CA 1
ATOM 1421 C C . PRO A 1 174 ? -12.783 -7.126 14.479 1.00 96.19 174 PRO A C 1
ATOM 1423 O O . PRO A 1 174 ? -13.806 -7.700 14.858 1.00 96.19 174 PRO A O 1
ATOM 1426 N N . ILE A 1 175 ? -12.770 -5.832 14.143 1.00 94.69 175 ILE A N 1
ATOM 1427 C CA . ILE A 1 175 ? -13.951 -4.962 14.216 1.00 94.69 175 ILE A CA 1
ATOM 1428 C C . ILE A 1 175 ? -14.417 -4.639 12.801 1.00 94.69 175 ILE A C 1
ATOM 1430 O O . ILE A 1 175 ? -13.668 -4.127 11.969 1.00 94.69 175 ILE A O 1
ATOM 1434 N N . LYS A 1 176 ? -15.685 -4.922 12.504 1.00 92.88 176 LYS A N 1
ATOM 1435 C CA . LYS A 1 176 ? -16.266 -4.659 11.182 1.00 92.88 176 LYS A CA 1
ATOM 1436 C C . LYS A 1 176 ? -16.782 -3.223 11.086 1.00 92.88 176 LYS A C 1
ATOM 1438 O O . LYS 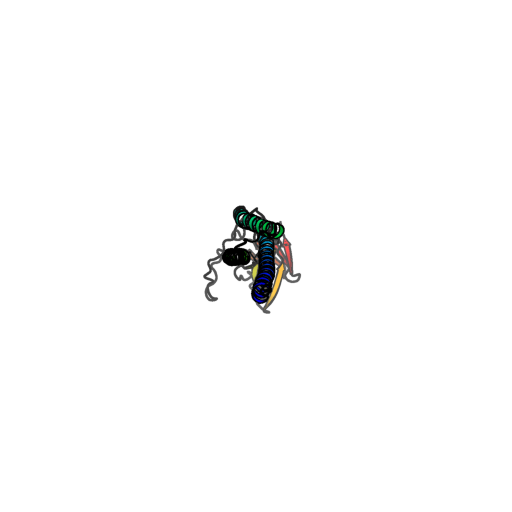A 1 176 ? -17.978 -3.054 10.876 1.00 92.88 176 LYS A O 1
ATOM 1443 N N . ILE A 1 177 ? -15.923 -2.216 11.261 1.00 90.19 177 ILE A N 1
ATOM 1444 C CA . ILE A 1 177 ? -16.276 -0.794 11.065 1.00 90.19 177 ILE A CA 1
ATOM 1445 C C . ILE A 1 177 ? -16.553 -0.542 9.578 1.00 90.19 177 ILE A C 1
ATOM 1447 O O . ILE A 1 177 ? -15.872 -1.120 8.725 1.00 90.19 177 ILE A O 1
ATOM 1451 N N . ARG A 1 178 ? -17.521 0.318 9.230 1.00 88.81 178 ARG A N 1
ATOM 1452 C CA . ARG A 1 178 ? -17.731 0.729 7.828 1.00 88.81 178 ARG A CA 1
ATOM 1453 C C . ARG A 1 178 ? -16.658 1.724 7.397 1.00 88.81 178 ARG A C 1
ATOM 1455 O O . ARG A 1 178 ? -16.901 2.913 7.235 1.00 88.81 178 ARG A O 1
ATOM 1462 N N . THR A 1 179 ? -15.459 1.216 7.153 1.00 82.50 179 THR A N 1
ATOM 1463 C CA . THR A 1 179 ? -14.285 1.986 6.712 1.00 82.50 179 THR A CA 1
ATOM 1464 C C . THR A 1 179 ? -14.503 2.783 5.422 1.00 82.50 179 THR A C 1
ATOM 1466 O O . THR A 1 179 ? -13.774 3.735 5.172 1.00 82.50 179 THR A O 1
ATOM 1469 N N . LYS A 1 180 ? -15.509 2.424 4.612 1.00 75.88 180 LYS A N 1
ATOM 1470 C CA . LYS A 1 180 ? -15.894 3.144 3.383 1.00 75.88 180 LYS A CA 1
ATOM 1471 C C . LYS A 1 180 ? -16.564 4.493 3.645 1.00 75.88 180 LYS A C 1
ATOM 1473 O O . LYS A 1 180 ? -16.535 5.356 2.778 1.00 75.88 180 LYS A O 1
ATOM 1478 N N . GLU A 1 181 ? -17.203 4.636 4.804 1.00 80.56 181 GLU A N 1
ATOM 1479 C CA . GLU A 1 181 ? -17.900 5.860 5.219 1.00 80.56 181 GLU A CA 1
ATOM 1480 C C . GLU A 1 181 ? -16.947 6.851 5.910 1.00 80.56 181 GLU A C 1
ATOM 1482 O O . GLU A 1 181 ? -17.342 7.960 6.250 1.00 80.56 181 GLU A O 1
ATOM 1487 N N . ILE A 1 182 ? -15.684 6.464 6.118 1.00 81.69 182 ILE A N 1
ATOM 1488 C CA . ILE A 1 182 ? -14.649 7.351 6.645 1.00 81.69 182 ILE A CA 1
ATOM 1489 C C . ILE A 1 182 ? -14.190 8.247 5.490 1.00 81.69 182 ILE A C 1
ATOM 1491 O O . ILE A 1 182 ? -13.572 7.765 4.543 1.00 81.69 182 ILE A O 1
ATOM 1495 N N . SER A 1 183 ? -14.515 9.539 5.552 1.00 68.94 183 SER A N 1
ATOM 1496 C CA . SER A 1 183 ? -14.129 10.554 4.556 1.00 68.94 183 SER A CA 1
ATOM 1497 C C . SER A 1 183 ? -12.747 11.155 4.832 1.00 68.94 183 SER A C 1
ATOM 1499 O O . SER A 1 183 ? -12.047 11.576 3.914 1.00 68.94 183 SER A O 1
ATOM 1501 N N . GLY A 1 184 ? -12.326 11.139 6.093 1.00 69.19 184 GLY A N 1
ATOM 1502 C CA . GLY A 1 184 ? -11.039 11.622 6.562 1.00 69.19 184 GLY A CA 1
ATOM 1503 C C . GLY A 1 184 ? -10.834 11.201 8.009 1.00 69.19 184 GLY A C 1
ATOM 1504 O O . GLY A 1 184 ? -11.795 10.930 8.721 1.00 69.19 184 GLY A O 1
ATOM 1505 N N . ILE A 1 185 ? -9.577 11.127 8.433 1.00 71.38 185 ILE A N 1
ATOM 1506 C CA . ILE A 1 185 ? -9.232 10.942 9.843 1.00 71.38 185 ILE A CA 1
ATOM 1507 C C . ILE A 1 185 ? -8.410 12.137 10.289 1.00 71.38 185 ILE A C 1
ATOM 1509 O O . ILE A 1 185 ? -7.448 12.529 9.620 1.00 71.38 185 ILE A O 1
ATOM 1513 N N . THR A 1 186 ? -8.769 12.704 11.431 1.00 62.41 186 THR A N 1
ATOM 1514 C CA . THR A 1 186 ? -7.908 13.677 12.093 1.00 62.41 186 THR A CA 1
ATOM 1515 C C . THR A 1 186 ? -6.760 12.895 12.709 1.00 62.41 186 THR A C 1
ATOM 1517 O O . THR A 1 186 ? -6.951 12.120 13.645 1.00 62.41 186 THR A O 1
ATOM 1520 N N . VAL A 1 187 ? -5.572 13.032 12.121 1.00 56.03 187 VAL A N 1
ATOM 1521 C CA . VAL A 1 187 ? -4.357 12.429 12.665 1.00 56.03 187 VAL A CA 1
ATOM 1522 C C . VAL A 1 187 ? -3.728 13.449 13.606 1.00 56.03 187 VAL A C 1
ATOM 1524 O O . VAL A 1 187 ? -3.494 14.585 13.186 1.00 56.03 187 VAL A O 1
ATOM 1527 N N . PRO A 1 188 ? -3.419 13.071 14.847 1.00 48.19 188 PRO A N 1
ATOM 1528 C CA . PRO A 1 188 ? -2.611 13.907 15.715 1.00 48.19 188 PRO A CA 1
ATOM 1529 C C . PRO A 1 188 ? -1.237 14.168 15.078 1.00 48.19 188 PRO A C 1
ATOM 1531 O O . PRO A 1 188 ? -0.645 13.284 14.455 1.00 48.19 188 PRO A O 1
ATOM 1534 N N . SER A 1 189 ? -0.723 15.391 15.205 1.00 42.06 189 SER A N 1
ATOM 1535 C CA . SER A 1 189 ? 0.612 15.748 14.706 1.00 42.06 189 SER A CA 1
ATOM 1536 C C . SER A 1 189 ? 1.705 14.870 15.341 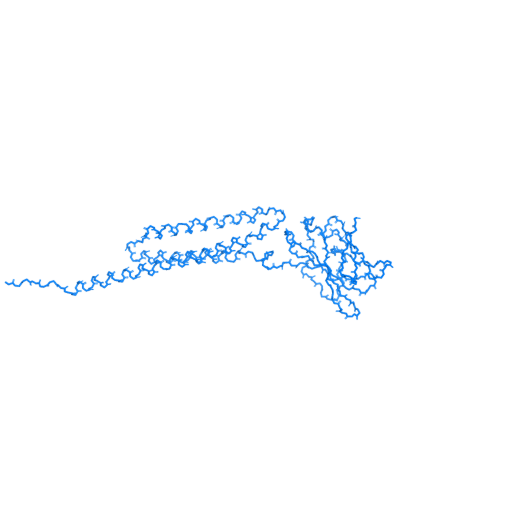1.00 42.06 189 SER A C 1
ATOM 1538 O O . SER A 1 189 ? 1.563 14.410 16.470 1.00 42.06 189 SER A O 1
ATOM 1540 N N . LYS A 1 190 ? 2.821 14.663 14.623 1.00 41.31 190 LYS A N 1
ATOM 1541 C CA . LYS A 1 190 ? 3.960 13.769 14.948 1.00 41.31 190 LYS A CA 1
ATOM 1542 C C . LYS A 1 190 ? 4.651 13.995 16.303 1.00 41.31 190 LYS A C 1
ATOM 1544 O O . LYS A 1 190 ? 5.573 13.253 16.634 1.00 41.31 190 LYS A O 1
ATOM 1549 N N . THR A 1 191 ? 4.253 14.985 17.085 1.00 39.09 191 THR A N 1
ATOM 1550 C CA . THR A 1 191 ? 4.671 15.113 18.480 1.00 39.09 191 THR A CA 1
ATOM 1551 C C . THR A 1 191 ? 3.861 14.132 19.318 1.00 39.09 191 THR A C 1
ATOM 1553 O O . THR A 1 191 ? 2.911 14.509 19.993 1.00 39.09 191 THR A O 1
ATOM 1556 N N . VAL A 1 192 ? 4.226 12.853 19.227 1.00 45.28 192 VAL A N 1
ATOM 1557 C CA . VAL A 1 192 ? 3.913 11.861 20.258 1.00 45.28 192 VAL A CA 1
ATOM 1558 C C . VAL A 1 192 ? 4.517 12.414 21.550 1.00 45.28 192 VAL A C 1
ATOM 1560 O O . VAL A 1 192 ? 5.747 12.532 21.604 1.00 45.28 192 VAL A O 1
ATOM 1563 N N . PRO A 1 193 ? 3.727 12.807 22.566 1.00 40.06 193 PRO A N 1
ATOM 1564 C CA . PRO A 1 193 ? 4.308 13.061 23.868 1.00 40.06 193 PRO A CA 1
ATOM 1565 C C . PRO A 1 193 ? 4.973 11.756 24.290 1.00 40.06 193 PRO A C 1
ATOM 1567 O O . PRO A 1 193 ? 4.363 10.683 24.245 1.00 40.06 193 PRO A O 1
ATOM 1570 N N . LYS A 1 194 ? 6.258 11.829 24.647 1.00 40.53 194 LYS A N 1
ATOM 1571 C CA . LYS A 1 194 ? 6.865 10.772 25.453 1.00 40.53 194 LYS A CA 1
ATOM 1572 C C . LYS A 1 194 ? 5.949 10.546 26.657 1.00 40.53 194 LYS A C 1
ATOM 1574 O O . LYS A 1 194 ? 5.341 11.498 27.128 1.00 40.53 194 LYS A O 1
ATOM 1579 N N . ARG A 1 195 ? 5.902 9.287 27.090 1.00 47.28 195 ARG A N 1
ATOM 1580 C CA . ARG A 1 195 ? 5.213 8.606 28.210 1.00 47.28 195 ARG A CA 1
ATOM 1581 C C . ARG A 1 195 ? 4.897 9.385 29.514 1.00 47.28 195 ARG A C 1
ATOM 1583 O O . ARG A 1 195 ? 4.406 8.773 30.450 1.00 47.28 195 ARG A O 1
ATOM 1590 N N . GLU A 1 196 ? 5.192 10.675 29.607 1.00 48.47 196 GLU A N 1
ATOM 1591 C CA . GLU A 1 196 ? 5.088 11.536 30.787 1.00 48.47 196 GLU A CA 1
ATOM 1592 C C . GLU A 1 196 ? 3.884 12.496 30.750 1.00 48.47 196 GLU A C 1
ATOM 1594 O O . GLU A 1 196 ? 3.511 13.016 31.797 1.00 48.47 196 GLU A O 1
ATOM 1599 N N . GLU A 1 197 ? 3.221 12.693 29.604 1.00 47.44 197 GLU A N 1
ATOM 1600 C CA . GLU A 1 197 ? 2.002 13.514 29.521 1.00 47.44 197 GLU A CA 1
ATOM 1601 C C . GLU A 1 197 ? 0.828 12.692 28.964 1.00 47.44 197 GLU A C 1
ATOM 1603 O O . GLU A 1 197 ? 0.955 12.117 27.876 1.00 47.44 197 GLU A O 1
ATOM 1608 N N . PRO A 1 198 ? -0.319 12.607 29.671 1.00 45.06 198 PRO A N 1
ATOM 1609 C CA . PRO A 1 198 ? -1.495 11.934 29.137 1.00 45.06 198 PRO A CA 1
ATOM 1610 C C . PRO A 1 198 ? -1.913 12.643 27.839 1.00 45.06 198 PRO A C 1
ATOM 1612 O O . PRO A 1 198 ? -2.024 13.874 27.836 1.00 45.06 198 PRO A O 1
ATOM 1615 N N . PRO A 1 199 ? -2.130 11.920 26.722 1.00 49.72 199 PRO A N 1
ATOM 1616 C CA . PRO A 1 199 ? -2.589 12.557 25.499 1.00 49.72 199 PRO A CA 1
ATOM 1617 C C . PRO A 1 199 ? -3.899 13.284 25.804 1.00 49.72 199 PRO A C 1
ATOM 1619 O O . PRO A 1 199 ? -4.801 12.718 26.422 1.00 49.72 199 PRO A O 1
ATOM 1622 N N . LEU A 1 200 ? -3.996 14.552 25.389 1.00 52.25 200 LEU A N 1
ATOM 1623 C CA . LEU A 1 200 ? -5.247 15.302 25.459 1.00 52.25 200 LEU A CA 1
ATOM 1624 C C . LEU A 1 200 ? -6.365 14.414 24.868 1.00 52.25 200 LEU A C 1
ATOM 1626 O O . LEU A 1 200 ? -6.262 14.033 23.699 1.00 52.25 200 LEU A O 1
ATOM 1630 N N . PRO A 1 201 ? -7.430 14.083 25.626 1.00 54.62 201 PRO A N 1
ATOM 1631 C CA . PRO A 1 201 ? -8.461 13.108 25.234 1.00 54.62 201 PRO A CA 1
ATOM 1632 C C . PRO A 1 201 ? -9.337 13.562 24.051 1.00 54.62 201 PRO A C 1
ATOM 1634 O O . PRO A 1 201 ? -10.348 12.947 23.723 1.00 54.62 201 PRO A O 1
ATOM 1637 N N . SER A 1 202 ? -8.977 14.658 23.389 1.00 58.72 202 SER A N 1
ATOM 1638 C CA . SER A 1 202 ? -9.790 15.339 22.393 1.00 58.72 202 SER A CA 1
ATOM 1639 C C . SER A 1 202 ? -9.655 14.793 20.970 1.00 58.72 202 SER A C 1
ATOM 1641 O O . SER A 1 202 ? -10.257 15.387 20.085 1.00 58.72 202 SER A O 1
ATOM 1643 N N . PHE A 1 203 ? -8.917 13.701 20.709 1.00 71.81 203 PHE A N 1
ATOM 1644 C CA . PHE A 1 203 ? -8.740 13.159 19.343 1.00 71.81 203 PHE A CA 1
ATOM 1645 C C . PHE A 1 203 ? -8.711 11.622 19.227 1.00 71.81 203 PHE A C 1
ATOM 1647 O O . PHE A 1 203 ? -8.192 11.098 18.244 1.00 71.81 203 PHE A O 1
ATOM 1654 N N . VAL A 1 204 ? -9.261 10.886 20.195 1.00 84.75 204 VAL A N 1
ATOM 1655 C CA . VAL A 1 204 ? -9.325 9.410 20.135 1.00 84.75 204 VAL A CA 1
ATOM 1656 C C . VAL A 1 204 ? -10.354 8.932 19.110 1.00 84.75 204 VAL A C 1
ATOM 1658 O O . VAL A 1 204 ? -11.407 9.557 18.963 1.00 84.75 204 VAL A O 1
ATOM 1661 N N . TRP A 1 205 ? -10.092 7.838 18.393 1.00 89.75 205 TRP A N 1
ATOM 1662 C CA . TRP A 1 205 ? -10.979 7.311 17.339 1.00 89.75 205 TRP A CA 1
ATOM 1663 C C . TRP A 1 205 ? -12.082 6.397 17.869 1.00 89.75 205 TRP A C 1
ATOM 1665 O O . TRP A 1 205 ? -13.119 6.225 17.219 1.00 89.75 205 TRP A O 1
ATOM 1675 N N . CYS A 1 206 ? -11.882 5.812 19.043 1.00 91.38 206 CYS A N 1
ATOM 1676 C CA . CYS A 1 206 ? -12.861 4.961 19.706 1.00 91.38 206 CYS A CA 1
ATOM 1677 C C . CYS A 1 206 ? -12.725 5.013 21.223 1.00 91.38 206 CYS A C 1
ATOM 1679 O O . CYS A 1 206 ? -11.660 5.353 21.725 1.00 91.38 206 CYS A O 1
ATOM 1681 N N . THR A 1 207 ? -13.772 4.583 21.916 1.00 93.19 207 THR A N 1
ATOM 1682 C CA . THR A 1 207 ? -13.760 4.270 23.345 1.00 93.19 207 THR A CA 1
ATOM 1683 C C . THR A 1 207 ? -14.171 2.817 23.572 1.00 93.19 207 THR A C 1
ATOM 1685 O O . THR A 1 207 ? -14.907 2.239 22.764 1.00 93.19 207 THR A O 1
ATOM 1688 N N . LEU A 1 208 ? -13.699 2.230 24.668 1.00 94.81 208 LEU A N 1
ATOM 1689 C CA . LEU A 1 208 ? -14.027 0.878 25.106 1.00 94.81 208 LEU A CA 1
ATOM 1690 C C . LEU A 1 208 ? -14.391 0.912 26.594 1.00 94.81 208 LEU A C 1
ATOM 1692 O O . LEU A 1 208 ? -13.520 1.121 27.433 1.00 94.81 208 LEU A O 1
ATOM 1696 N N . ASN A 1 209 ? -15.672 0.714 26.898 1.00 94.75 209 ASN A N 1
ATOM 1697 C CA . ASN A 1 209 ? -16.205 0.820 28.259 1.00 94.75 209 ASN A CA 1
ATOM 1698 C C . ASN A 1 209 ? -16.705 -0.539 28.749 1.00 94.75 209 ASN A C 1
ATOM 1700 O O . ASN A 1 209 ? -17.287 -1.299 27.966 1.00 94.75 209 ASN A O 1
ATOM 1704 N N . ALA A 1 210 ? -16.501 -0.847 30.023 1.00 94.00 210 ALA A N 1
ATOM 1705 C CA . ALA A 1 210 ? -17.012 -2.054 30.652 1.00 94.00 210 ALA A CA 1
ATOM 1706 C C . ALA A 1 210 ? -18.549 -2.074 30.641 1.00 94.00 210 ALA A C 1
ATOM 1708 O O . ALA A 1 210 ? -19.217 -1.039 30.691 1.00 94.00 210 ALA A O 1
ATOM 1709 N N . THR A 1 211 ? -19.122 -3.274 30.553 1.00 93.69 211 THR A N 1
ATOM 1710 C CA . THR A 1 211 ? -20.568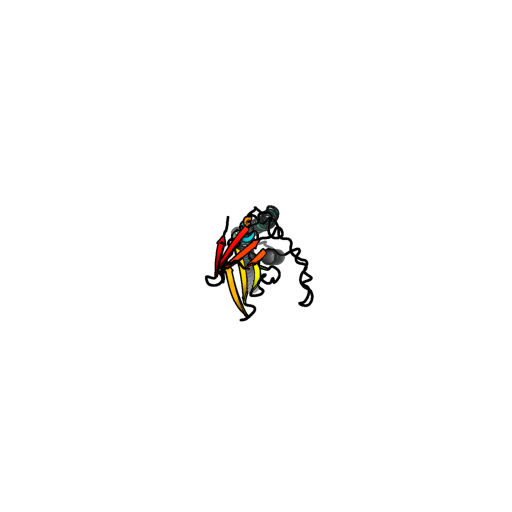 -3.482 30.721 1.00 93.69 211 THR A CA 1
ATOM 1711 C C . THR A 1 211 ? -20.871 -4.114 32.078 1.00 93.69 211 THR A C 1
ATOM 1713 O O . THR A 1 211 ? -19.975 -4.411 32.863 1.00 93.69 211 THR A O 1
ATOM 1716 N N . ASP A 1 212 ? -22.153 -4.341 32.356 1.00 91.19 212 ASP A N 1
ATOM 1717 C CA . ASP A 1 212 ? -22.627 -5.101 33.516 1.00 91.19 212 ASP A CA 1
ATOM 1718 C C . ASP A 1 212 ? -22.215 -6.583 33.475 1.00 91.19 212 ASP A C 1
ATOM 1720 O O . ASP A 1 212 ? -22.244 -7.268 34.498 1.00 91.19 212 ASP A O 1
ATOM 1724 N N . LYS A 1 213 ? -21.826 -7.088 32.300 1.00 90.94 213 LYS A N 1
ATOM 1725 C CA . LYS A 1 213 ? -21.395 -8.469 32.095 1.00 90.94 213 LYS A CA 1
ATOM 1726 C C . LYS A 1 213 ? -19.879 -8.564 32.042 1.00 90.94 213 LYS A C 1
ATOM 1728 O O . LYS A 1 213 ? -19.213 -7.844 31.300 1.00 90.94 213 LYS A O 1
ATOM 1733 N N . GLU A 1 214 ? -19.347 -9.535 32.775 1.00 88.38 214 GLU A N 1
ATOM 1734 C CA . GLU A 1 214 ? -17.921 -9.842 32.761 1.00 88.38 214 GLU A CA 1
ATOM 1735 C C . GLU A 1 214 ? -17.437 -10.215 31.350 1.00 88.38 214 GLU A C 1
ATOM 1737 O O . GLU A 1 214 ? -18.164 -10.841 30.572 1.00 88.38 214 GLU A O 1
ATOM 1742 N N . ALA A 1 215 ? -16.215 -9.788 31.014 1.00 89.94 215 ALA A N 1
ATOM 1743 C CA . ALA A 1 215 ? -15.572 -9.979 29.711 1.00 89.94 215 ALA A CA 1
ATOM 1744 C C . ALA A 1 215 ? -16.342 -9.401 28.502 1.00 89.94 215 ALA A C 1
ATOM 1746 O O . ALA A 1 215 ? -15.980 -9.675 27.350 1.00 89.94 215 ALA A O 1
ATOM 1747 N N . ILE A 1 216 ? -17.382 -8.590 28.731 1.00 95.44 216 ILE A N 1
ATOM 1748 C CA . ILE A 1 216 ? -18.134 -7.897 27.686 1.00 95.44 216 ILE A CA 1
ATOM 1749 C C . ILE A 1 216 ? -17.923 -6.390 27.814 1.00 95.44 216 ILE A C 1
ATOM 1751 O O . ILE A 1 216 ? -18.193 -5.789 28.852 1.00 95.44 216 ILE A O 1
ATOM 1755 N N . TYR A 1 217 ? -17.471 -5.780 26.721 1.00 96.56 217 TYR A N 1
ATOM 1756 C CA . TYR A 1 217 ? -17.176 -4.354 26.634 1.00 96.56 217 TYR A CA 1
ATOM 1757 C C . TYR A 1 217 ? -17.952 -3.712 25.490 1.00 96.56 217 TYR A C 1
ATOM 1759 O O . TYR A 1 217 ? -18.192 -4.324 24.447 1.00 96.56 217 TYR A O 1
ATOM 1767 N N . MET A 1 218 ? -18.323 -2.452 25.674 1.00 96.75 218 MET A N 1
ATOM 1768 C CA . MET A 1 218 ? -18.947 -1.622 24.659 1.00 96.75 218 MET A CA 1
ATOM 1769 C C . MET A 1 218 ? -17.875 -0.816 23.932 1.00 96.75 218 MET A C 1
ATOM 1771 O O . MET A 1 218 ? -17.321 0.138 24.476 1.00 96.75 218 MET A O 1
ATOM 1775 N N . PHE A 1 219 ? -17.601 -1.180 22.684 1.00 95.88 219 PHE A N 1
ATOM 1776 C CA . PHE A 1 219 ? -16.764 -0.391 21.789 1.00 95.88 219 PHE A CA 1
ATOM 1777 C C . PHE A 1 219 ? -17.626 0.635 21.056 1.00 95.88 219 PHE A C 1
ATOM 1779 O O . PHE A 1 219 ? -18.606 0.269 20.404 1.00 95.88 219 PHE A O 1
ATOM 1786 N N . THR A 1 220 ? -17.234 1.904 21.102 1.00 94.44 220 THR A N 1
ATOM 1787 C CA . THR A 1 220 ? -17.940 3.005 20.434 1.00 94.44 220 THR A CA 1
ATOM 1788 C C . THR A 1 220 ? -16.960 3.824 19.605 1.00 94.44 220 THR A C 1
ATOM 1790 O O . THR A 1 220 ? -15.941 4.282 20.114 1.00 94.44 220 THR A O 1
ATOM 1793 N N . THR A 1 221 ? -17.237 4.032 18.317 1.00 92.12 221 THR A N 1
ATOM 1794 C CA . THR A 1 221 ? -16.424 4.945 17.494 1.00 92.12 221 THR A CA 1
ATOM 1795 C C . THR A 1 221 ? -16.730 6.399 17.837 1.00 92.12 221 THR A C 1
ATOM 1797 O O . THR A 1 221 ? -17.881 6.737 18.097 1.00 92.12 221 THR A O 1
ATOM 1800 N N . THR A 1 222 ? -15.755 7.294 17.730 1.00 89.62 222 THR A N 1
ATOM 1801 C CA . THR A 1 222 ? -15.972 8.728 17.966 1.00 89.62 222 THR A CA 1
ATOM 1802 C C . THR A 1 222 ? -16.169 9.511 16.667 1.00 89.62 222 THR A C 1
ATOM 1804 O O . THR A 1 222 ? -15.827 9.056 15.572 1.00 89.62 222 THR A O 1
ATOM 1807 N N . LYS A 1 223 ? -16.615 10.766 16.813 1.00 86.38 223 LYS A N 1
ATOM 1808 C CA . LYS A 1 223 ? -16.683 11.754 15.725 1.00 86.38 223 LYS A CA 1
ATOM 1809 C C . LYS A 1 223 ? -15.335 12.046 15.046 1.00 86.38 223 LYS A C 1
ATOM 1811 O O . LYS A 1 223 ? -15.319 12.580 13.945 1.00 86.38 223 LYS A O 1
ATOM 1816 N N . TYR A 1 224 ? -14.212 11.731 15.700 1.00 84.44 224 TYR A N 1
ATOM 1817 C CA . TYR A 1 224 ? -12.867 11.944 15.150 1.00 84.44 224 TYR A CA 1
ATOM 1818 C C . TYR A 1 224 ? -12.465 10.861 14.149 1.00 84.44 224 TYR A C 1
ATOM 1820 O O . TYR A 1 224 ? -11.591 11.094 13.313 1.00 84.44 224 TYR A O 1
ATOM 1828 N N . LEU A 1 225 ? -13.112 9.695 14.228 1.00 85.88 225 LEU A N 1
ATOM 1829 C CA . LEU A 1 225 ? -12.980 8.640 13.236 1.00 85.88 225 LEU A CA 1
ATOM 1830 C C . LEU A 1 225 ? -13.924 8.863 12.054 1.00 85.88 225 LEU A C 1
ATOM 1832 O O . LEU A 1 225 ? -13.508 8.715 10.907 1.00 85.88 225 LEU A O 1
ATOM 1836 N N . LYS A 1 226 ? -15.199 9.158 12.334 1.00 84.31 226 LYS A N 1
ATOM 1837 C CA . LYS A 1 226 ? -16.236 9.442 11.332 1.00 84.31 226 LYS A CA 1
ATOM 1838 C C . LYS A 1 226 ? -17.472 10.063 11.971 1.00 84.31 226 LYS A C 1
ATOM 1840 O O . LYS A 1 226 ? -17.710 9.886 13.159 1.00 84.31 226 LYS A O 1
ATOM 1845 N N . GLU A 1 227 ? -18.296 10.723 11.163 1.00 81.44 227 GLU A N 1
ATOM 1846 C CA . GLU A 1 227 ? -19.529 11.370 11.634 1.00 81.44 227 GLU A CA 1
ATOM 1847 C C . GLU A 1 227 ? -20.569 10.370 12.165 1.00 81.44 227 GLU A C 1
ATOM 1849 O O . GLU A 1 227 ? -21.211 10.626 13.182 1.00 81.44 227 GLU A O 1
ATOM 1854 N N . SER A 1 228 ? -20.727 9.214 11.509 1.00 86.38 228 SER A N 1
ATOM 1855 C CA . SER A 1 228 ? -21.681 8.184 11.929 1.00 86.38 228 SER A CA 1
ATOM 1856 C C . SER A 1 228 ? -21.100 7.302 13.040 1.00 86.38 228 SER A C 1
ATOM 1858 O O . SER A 1 228 ? -20.282 6.419 12.787 1.00 86.38 228 SER A O 1
ATOM 1860 N N . ILE A 1 229 ? -21.541 7.504 14.279 1.00 90.38 229 ILE A N 1
ATOM 1861 C CA . ILE A 1 229 ? -21.113 6.681 15.419 1.00 90.38 229 ILE A CA 1
ATOM 1862 C C . ILE A 1 229 ? -21.594 5.232 15.235 1.00 90.38 229 ILE A C 1
ATOM 1864 O O . ILE A 1 229 ? -22.757 4.982 14.933 1.00 90.38 229 ILE A O 1
ATOM 1868 N N . GLU A 1 230 ? -20.690 4.269 15.406 1.00 93.12 230 GLU A N 1
ATOM 1869 C CA . GLU A 1 230 ? -20.976 2.837 15.425 1.00 93.12 230 GLU A CA 1
ATOM 1870 C C . GLU A 1 230 ? -20.648 2.248 16.795 1.00 93.12 230 GLU A C 1
ATOM 1872 O O . GLU A 1 230 ? -19.623 2.583 17.393 1.00 93.12 230 GLU A O 1
ATOM 1877 N N . MET A 1 231 ? -21.490 1.318 17.242 1.00 95.19 231 MET A N 1
ATOM 1878 C CA . MET A 1 231 ? -21.332 0.609 18.508 1.00 95.19 231 MET A CA 1
ATOM 1879 C C . MET A 1 231 ? -21.178 -0.894 18.278 1.00 95.19 231 MET A C 1
ATOM 1881 O O . MET A 1 231 ? -21.774 -1.482 17.367 1.00 95.19 231 MET A O 1
ATOM 1885 N N . PHE A 1 232 ? -20.355 -1.529 19.103 1.00 96.50 232 PHE A N 1
ATOM 1886 C CA . PHE A 1 232 ? -20.081 -2.956 19.041 1.00 96.50 232 PHE A CA 1
ATOM 1887 C C . PHE A 1 232 ? -19.969 -3.537 20.448 1.00 96.50 232 PHE A C 1
ATOM 1889 O O . PHE A 1 232 ? -19.250 -3.015 21.292 1.00 96.50 232 PHE A O 1
ATOM 1896 N N . GLU A 1 233 ? -20.617 -4.676 20.658 1.00 96.81 233 GLU A N 1
ATOM 1897 C CA . GLU A 1 233 ? -20.381 -5.539 21.807 1.00 96.81 233 GLU A CA 1
ATOM 1898 C C . GLU A 1 233 ? -19.119 -6.366 21.546 1.00 96.81 233 GLU A C 1
ATOM 1900 O O . GLU A 1 233 ? -19.050 -7.127 20.572 1.00 96.81 233 GLU A O 1
ATOM 1905 N N . ILE A 1 234 ? -18.113 -6.202 22.394 1.00 96.69 234 ILE A N 1
ATOM 1906 C CA . ILE A 1 234 ? -16.842 -6.917 22.341 1.00 96.69 234 ILE A CA 1
ATOM 1907 C C . ILE A 1 234 ? -16.850 -7.979 23.424 1.00 96.69 234 ILE A C 1
ATOM 1909 O O . ILE A 1 234 ? -16.945 -7.660 24.602 1.00 96.69 234 ILE A O 1
ATOM 1913 N N . ASN A 1 235 ? -16.727 -9.241 23.028 1.00 95.75 235 ASN A N 1
ATOM 1914 C CA . ASN A 1 235 ? -16.510 -10.338 23.959 1.00 95.75 235 ASN A CA 1
ATOM 1915 C C . ASN A 1 235 ? -15.015 -10.682 23.971 1.00 95.75 235 ASN A C 1
ATOM 1917 O O . ASN A 1 235 ? -14.496 -11.163 22.953 1.00 95.75 235 ASN A O 1
ATOM 1921 N N . MET A 1 236 ? -14.351 -10.417 25.098 1.00 93.75 236 MET A N 1
ATOM 1922 C CA . MET A 1 236 ? -12.905 -10.588 25.265 1.00 93.75 236 MET A CA 1
ATOM 1923 C C . MET A 1 236 ? -12.502 -12.063 25.168 1.00 93.75 236 MET A C 1
ATOM 1925 O O . MET A 1 236 ? -11.642 -12.404 24.356 1.00 93.75 236 MET A O 1
ATOM 1929 N N . ASP A 1 237 ? -13.215 -12.959 25.854 1.00 92.81 237 ASP A N 1
ATOM 1930 C CA . ASP A 1 237 ? -12.919 -14.402 25.860 1.00 92.81 237 ASP A CA 1
ATOM 1931 C C . ASP A 1 237 ? -12.995 -15.022 24.461 1.00 92.81 237 ASP A C 1
ATOM 1933 O O . ASP A 1 237 ? -12.136 -15.791 24.025 1.00 92.81 237 ASP A O 1
ATOM 1937 N N . LYS A 1 238 ? -14.049 -14.676 23.716 1.00 93.56 238 LYS A N 1
ATOM 1938 C CA . LYS A 1 238 ? -14.297 -15.193 22.365 1.00 93.56 238 LYS A CA 1
ATOM 1939 C C . LYS A 1 238 ? -13.522 -14.430 21.301 1.00 93.56 238 LYS A C 1
ATOM 1941 O O . LYS A 1 238 ? -13.583 -14.842 20.139 1.00 93.56 238 LYS A O 1
ATOM 1946 N N . LYS A 1 239 ? -12.860 -13.323 21.656 1.00 94.62 239 LYS A N 1
ATOM 1947 C CA . LYS A 1 239 ? -12.150 -12.410 20.745 1.00 94.62 239 LYS A CA 1
ATOM 1948 C C . LYS A 1 239 ? -13.021 -12.009 19.550 1.00 94.62 239 LYS A C 1
ATOM 1950 O O . LYS A 1 239 ? -12.594 -12.043 18.392 1.00 94.62 239 LYS A O 1
ATOM 1955 N N . LYS A 1 240 ? -14.292 -11.688 19.817 1.00 95.00 240 LYS A N 1
ATOM 1956 C CA . LYS A 1 240 ? -15.310 -11.403 18.792 1.00 95.00 240 LYS A CA 1
ATOM 1957 C C . LYS A 1 240 ? -16.026 -10.093 19.069 1.00 95.00 240 LYS A C 1
ATOM 1959 O O . LYS A 1 240 ? -16.382 -9.801 20.202 1.00 95.00 240 LYS A O 1
ATOM 1964 N N . ALA A 1 241 ? -16.309 -9.372 17.990 1.00 95.69 241 ALA A N 1
ATOM 1965 C CA . ALA A 1 241 ? -17.124 -8.169 18.001 1.00 95.69 241 ALA A CA 1
ATOM 1966 C C . ALA A 1 241 ? -18.466 -8.412 17.305 1.00 95.69 241 ALA A C 1
ATOM 1968 O O . ALA A 1 241 ? -18.517 -8.969 16.200 1.00 95.69 241 ALA A O 1
ATOM 1969 N N . LYS A 1 242 ? -19.550 -7.949 17.922 1.00 95.31 242 LYS A N 1
ATOM 1970 C CA . LYS A 1 242 ? -20.902 -7.953 17.363 1.00 95.31 242 LYS A CA 1
ATOM 1971 C C . LYS A 1 242 ? -21.399 -6.516 17.277 1.00 95.31 242 LYS A C 1
ATOM 1973 O O . LYS A 1 242 ? -21.473 -5.827 18.281 1.00 95.31 242 LYS A O 1
ATOM 1978 N N . ARG A 1 243 ? -21.746 -6.060 16.073 1.00 93.69 243 ARG A N 1
ATOM 1979 C CA . ARG A 1 243 ? -22.317 -4.722 15.879 1.00 93.69 243 ARG A CA 1
ATOM 1980 C C . ARG A 1 243 ? -23.662 -4.617 16.601 1.00 93.69 243 ARG A C 1
ATOM 1982 O O . ARG A 1 243 ? -24.491 -5.518 16.462 1.00 93.69 243 ARG A O 1
ATOM 1989 N N . ILE A 1 244 ? -23.856 -3.518 17.314 1.00 90.38 244 ILE A N 1
ATOM 1990 C CA . ILE A 1 244 ? -25.140 -3.102 17.873 1.00 90.38 244 ILE A CA 1
ATOM 1991 C C . ILE A 1 244 ? -25.671 -2.015 16.935 1.00 90.38 244 ILE A C 1
ATOM 1993 O O . ILE A 1 244 ? -24.912 -1.131 16.536 1.00 90.38 244 ILE A O 1
ATOM 1997 N N . ASN A 1 245 ? -26.917 -2.176 16.483 1.00 62.66 245 ASN A N 1
ATOM 1998 C CA . ASN A 1 245 ? -27.553 -1.235 15.556 1.00 62.66 245 ASN A CA 1
ATOM 1999 C C . ASN A 1 245 ? -27.775 0.121 16.216 1.00 62.66 245 ASN A C 1
ATOM 2001 O O . ASN A 1 245 ? -28.301 0.119 17.350 1.00 62.66 245 ASN A O 1
#